Protein AF-A0A8B6ERA4-F1 (afdb_monomer_lite)

InterPro domains:
  IPR036691 Endonuclease/exonuclease/phosphatase superfamily [G3DSA:3.60.10.10] (184-275)
  IPR036691 Endonuclease/exonuclease/phosphatase superfamily [SSF56219] (110-275)

Secondary structure (DSSP, 8-state):
---TTGGGPPEEEEEE-SPPPTT-SSPPPEEEEES-HHHHHHHHHGGGGGTTSS--------HHHHHHHHHHHHHHHHHHHTT--EEEETTEEEETTEETTHHHHHHT-HHHHTS--TT-EEEE-SS--S---S---TT--------SS--------TT--SS--GGGS-HHHHTT-TTS---PPPP-PPPP-S--SPP-HHHHHHHHHHHHHT-EE-TTSSTTGGGS-SEEETTEEE---EEEES-GGGGGGEEEEEEPPP-TT-SBPPEEEEE---------TT--------------GGGHHHHHHHHHHTHHHHHHHHHHHHHS---HHHHHHHHHHHTT-

pLDDT: mean 72.71, std 15.96, range [37.25, 95.62]

Organism: Mytilus galloprovincialis (NCBI:txid29158)

Structure (mmCIF, N/CA/C/O backbone):
data_AF-A0A8B6ERA4-F1
#
_entry.id   AF-A0A8B6ERA4-F1
#
loop_
_atom_site.group_PDB
_atom_site.id
_atom_site.type_symbol
_atom_site.label_atom_id
_atom_site.label_alt_id
_atom_site.label_comp_id
_atom_site.label_asym_id
_atom_site.label_entity_id
_atom_site.label_seq_id
_atom_site.pdbx_PDB_ins_code
_atom_site.Cartn_x
_atom_site.Cartn_y
_atom_site.Cartn_z
_atom_site.occupancy
_atom_site.B_iso_or_equiv
_atom_site.auth_seq_id
_atom_site.auth_comp_id
_atom_site.auth_asym_id
_atom_site.auth_atom_id
_atom_site.pdbx_PDB_model_num
ATOM 1 N N . MET A 1 1 ? -19.501 2.527 41.952 1.00 54.47 1 MET A N 1
ATOM 2 C CA . MET A 1 1 ? -18.169 2.421 41.316 1.00 54.47 1 MET A CA 1
ATOM 3 C C . MET A 1 1 ? -17.510 3.795 41.304 1.00 54.47 1 MET A C 1
ATOM 5 O O . MET A 1 1 ? -18.146 4.736 40.845 1.00 54.47 1 MET A O 1
ATOM 9 N N . LYS A 1 2 ? -16.292 3.935 41.845 1.00 60.50 2 LYS A N 1
ATOM 10 C CA . LYS A 1 2 ? -15.534 5.199 41.865 1.00 60.50 2 LYS A CA 1
ATOM 11 C C . LYS A 1 2 ? -14.345 5.090 40.905 1.00 60.50 2 LYS A C 1
ATOM 13 O O . LYS A 1 2 ? -13.708 4.044 40.841 1.00 60.50 2 LYS A O 1
ATOM 18 N N . LEU A 1 3 ? -14.086 6.141 40.130 1.00 72.62 3 LEU A N 1
ATOM 19 C CA . LEU A 1 3 ? -12.862 6.252 39.337 1.00 72.62 3 LEU A CA 1
ATOM 20 C C . LEU A 1 3 ? -11.739 6.705 40.281 1.00 72.62 3 LEU A C 1
ATOM 22 O O . LEU A 1 3 ? -11.904 7.700 40.987 1.00 72.62 3 LEU A O 1
ATOM 26 N N . GLU A 1 4 ? -10.628 5.974 40.329 1.00 71.88 4 GLU A N 1
ATOM 27 C CA . GLU A 1 4 ? -9.462 6.391 41.115 1.00 71.88 4 GLU A CA 1
ATOM 28 C C . GLU A 1 4 ? -8.965 7.761 40.642 1.00 71.88 4 GLU A C 1
ATOM 30 O O . GLU A 1 4 ? -8.880 8.027 39.442 1.00 71.88 4 GLU A O 1
ATOM 35 N N . GLY A 1 5 ? -8.700 8.659 41.593 1.00 68.12 5 GLY A N 1
ATOM 36 C CA . GLY A 1 5 ? -8.308 10.036 41.292 1.00 68.12 5 GLY A CA 1
ATOM 37 C C . GLY A 1 5 ? -9.413 10.900 40.669 1.00 68.12 5 GLY A C 1
ATOM 38 O O . GLY A 1 5 ? -9.096 11.938 40.093 1.00 68.12 5 GLY A O 1
ATOM 39 N N . ALA A 1 6 ? -10.696 10.520 40.775 1.00 70.62 6 ALA A N 1
ATOM 40 C CA . ALA A 1 6 ? -11.819 11.319 40.261 1.00 70.62 6 ALA A CA 1
ATOM 41 C C . ALA A 1 6 ? -11.834 12.769 40.776 1.00 70.62 6 ALA A C 1
ATOM 43 O O . ALA A 1 6 ? -12.275 13.664 40.062 1.00 70.62 6 ALA A O 1
ATOM 44 N N . THR A 1 7 ? -11.334 13.001 41.992 1.00 78.69 7 THR A N 1
ATOM 45 C CA . THR A 1 7 ? -11.215 14.329 42.613 1.00 78.69 7 THR A CA 1
ATOM 46 C C . THR A 1 7 ? -10.216 15.244 41.902 1.00 78.69 7 THR A C 1
ATOM 48 O O . THR A 1 7 ? -10.306 16.455 42.048 1.00 78.69 7 THR A O 1
ATOM 51 N N . ASN A 1 8 ? -9.303 14.687 41.099 1.00 83.56 8 ASN A N 1
ATOM 52 C CA . ASN A 1 8 ? -8.252 15.427 40.392 1.00 83.56 8 ASN A CA 1
ATOM 53 C C . ASN A 1 8 ? -8.612 15.715 38.922 1.00 83.56 8 ASN A C 1
ATOM 55 O O . ASN A 1 8 ? -7.758 16.145 38.147 1.00 83.56 8 ASN A O 1
ATOM 59 N N . ILE A 1 9 ? -9.854 15.436 38.511 1.00 85.25 9 ILE A N 1
ATOM 60 C CA . ILE A 1 9 ? -10.332 15.701 37.152 1.00 85.25 9 ILE A CA 1
ATOM 61 C C . ILE A 1 9 ? -10.780 17.156 37.048 1.00 85.25 9 ILE A C 1
ATOM 63 O O . ILE A 1 9 ? -11.733 17.571 37.707 1.00 85.25 9 ILE A O 1
ATOM 67 N N . HIS A 1 10 ? -10.148 17.910 36.150 1.00 85.00 10 HIS A N 1
ATOM 68 C CA . HIS A 1 10 ? -10.531 19.295 35.886 1.00 85.00 10 HIS A CA 1
ATOM 69 C C . HIS A 1 10 ? -11.509 19.383 34.709 1.00 85.00 10 HIS A C 1
ATOM 71 O O . HIS A 1 10 ? -11.186 19.042 33.564 1.00 85.00 10 HIS A O 1
ATOM 77 N N . LEU A 1 11 ? -12.722 19.852 35.004 1.00 89.12 11 LEU A N 1
ATOM 78 C CA . LEU A 1 11 ? -13.776 20.086 34.022 1.00 89.12 11 LEU A CA 1
ATOM 79 C C . LEU A 1 11 ? -13.844 21.573 33.683 1.00 89.12 11 LEU A C 1
ATOM 81 O O . LEU A 1 11 ? -13.885 22.414 34.573 1.00 89.12 11 LEU A O 1
ATOM 85 N N . GLU A 1 12 ? -13.898 21.884 32.394 1.00 87.00 12 GLU A N 1
ATOM 86 C CA . GLU A 1 12 ? -14.048 23.254 31.905 1.00 87.00 12 GLU A CA 1
ATOM 87 C C . GLU A 1 12 ? -15.528 23.647 31.847 1.00 87.00 12 GLU A C 1
ATOM 89 O O . GLU A 1 12 ? -15.909 24.763 32.183 1.00 87.00 12 GLU A O 1
ATOM 94 N N . LYS A 1 13 ? -16.386 22.721 31.399 1.00 89.88 13 LYS A N 1
ATOM 95 C CA . LYS A 1 13 ? -17.817 22.986 31.225 1.00 89.88 13 LYS A CA 1
ATOM 96 C C . LYS A 1 13 ? -18.642 21.719 31.378 1.00 89.88 13 LYS A C 1
ATOM 98 O O . LYS A 1 13 ? -18.297 20.680 30.820 1.00 89.88 13 LYS A O 1
ATOM 103 N N . VAL A 1 14 ? -19.781 21.825 32.056 1.00 90.94 14 VAL A N 1
ATOM 104 C CA . VAL A 1 14 ? -20.771 20.748 32.170 1.00 90.94 14 VAL A CA 1
ATOM 105 C C . VAL A 1 14 ? -22.155 21.318 31.909 1.00 90.94 14 VAL A C 1
ATOM 107 O O . VAL A 1 14 ? -22.544 22.312 32.515 1.00 90.94 14 VAL A O 1
ATOM 110 N N . PHE A 1 15 ? -22.909 20.709 30.997 1.00 89.44 15 PHE A N 1
ATOM 111 C CA . PHE A 1 15 ? -24.274 21.140 30.697 1.00 89.44 15 PHE A CA 1
ATOM 112 C C . PHE A 1 15 ? -25.132 19.991 30.162 1.00 89.44 15 PHE A C 1
ATOM 114 O O . PHE A 1 15 ? -24.626 18.965 29.714 1.00 89.44 15 PHE A O 1
ATOM 121 N N . ARG A 1 16 ? -26.459 20.149 30.205 1.00 87.12 16 ARG A N 1
ATOM 122 C CA . ARG A 1 16 ? -27.409 19.210 29.585 1.00 87.12 16 ARG A CA 1
ATOM 123 C C . ARG A 1 16 ? -27.687 19.655 28.149 1.00 87.12 16 ARG A C 1
ATOM 125 O O . ARG A 1 16 ? -28.043 20.809 27.926 1.00 87.12 16 ARG A O 1
ATOM 132 N N . LEU A 1 17 ? -27.557 18.746 27.189 1.00 82.94 17 LEU A N 1
ATOM 133 C CA . LEU A 1 17 ? -27.810 19.021 25.777 1.00 82.94 17 LEU A CA 1
ATOM 134 C C . LEU A 1 17 ? -29.321 19.041 25.486 1.00 82.94 17 LEU A C 1
ATOM 136 O O . LEU A 1 17 ? -30.044 18.113 25.855 1.00 82.94 17 LEU A O 1
ATOM 140 N N . GLY A 1 18 ? -29.783 20.084 24.792 1.00 82.50 18 GLY A N 1
ATOM 141 C CA . GLY A 1 18 ? -31.169 20.231 24.333 1.00 82.50 18 GLY A CA 1
ATOM 142 C C . GLY A 1 18 ? -32.167 20.743 25.384 1.00 82.50 18 GLY A C 1
ATOM 143 O O . GLY A 1 18 ? -31.878 20.838 26.582 1.00 82.50 18 GLY A O 1
ATOM 144 N N . LYS A 1 19 ? -33.380 21.078 24.921 1.00 85.38 19 LYS A N 1
ATOM 145 C CA . LYS A 1 19 ? -34.498 21.537 25.767 1.00 85.38 19 LYS A CA 1
ATOM 146 C C . LYS A 1 19 ? -35.122 20.367 26.541 1.00 85.38 19 LYS A C 1
ATOM 148 O O . LYS A 1 19 ? -35.112 19.230 26.069 1.00 85.38 19 LYS A O 1
ATOM 153 N N . ARG A 1 20 ? -35.646 20.631 27.744 1.00 85.06 20 ARG A N 1
ATOM 154 C CA . ARG A 1 20 ? -36.403 19.633 28.521 1.00 85.06 20 ARG A CA 1
ATOM 155 C C . ARG A 1 20 ? -37.707 19.337 27.779 1.00 85.06 20 ARG A C 1
ATOM 157 O O . ARG A 1 20 ? -38.422 20.267 27.430 1.00 85.06 20 ARG A O 1
ATOM 164 N N . LYS A 1 21 ? -37.991 18.058 27.542 1.00 87.06 21 LYS A N 1
ATOM 165 C CA . LYS A 1 21 ? -39.278 17.594 27.017 1.00 87.06 21 LYS A CA 1
ATOM 166 C C . LYS A 1 21 ? -40.078 17.004 28.189 1.00 87.06 21 LYS A C 1
ATOM 168 O O . LYS A 1 21 ? -39.485 16.180 28.891 1.00 87.06 21 LYS A O 1
ATOM 173 N N . PRO A 1 22 ? -41.329 17.435 28.436 1.00 81.25 22 PRO A N 1
ATOM 174 C CA . PRO A 1 22 ? -42.135 16.964 29.568 1.00 81.25 22 PRO A CA 1
ATOM 175 C C . PRO A 1 22 ? -42.298 15.439 29.582 1.00 81.25 22 PRO A C 1
ATOM 177 O O . PRO A 1 22 ? -42.067 14.820 30.613 1.00 81.25 22 PRO A O 1
ATOM 180 N N . ASP A 1 23 ? -42.530 14.845 28.409 1.00 87.69 23 ASP A N 1
ATOM 181 C CA . ASP A 1 23 ? -42.870 13.419 28.260 1.00 87.69 23 ASP A CA 1
ATOM 182 C C . ASP A 1 23 ? -41.662 12.523 27.936 1.00 87.69 23 ASP A C 1
ATOM 184 O O . ASP A 1 23 ? -41.798 11.382 27.491 1.00 87.69 23 ASP A O 1
ATOM 188 N N . ALA A 1 24 ? -40.434 13.032 28.085 1.00 81.56 24 ALA A N 1
ATOM 189 C CA . ALA A 1 24 ? -39.253 12.241 27.756 1.00 81.56 24 ALA A CA 1
ATOM 190 C C . ALA A 1 24 ? -38.988 11.157 28.808 1.00 81.56 24 ALA A C 1
ATOM 192 O O . ALA A 1 24 ? -38.539 11.440 29.915 1.00 81.56 24 ALA A O 1
ATOM 193 N N . ILE A 1 25 ? -39.134 9.898 28.389 1.00 83.69 25 ILE A N 1
ATOM 194 C CA . ILE A 1 25 ? -38.799 8.700 29.178 1.00 83.69 25 ILE A CA 1
ATOM 195 C C . ILE A 1 25 ? -37.303 8.660 29.547 1.00 83.69 25 ILE A C 1
ATOM 197 O O . ILE A 1 25 ? -36.917 8.119 30.582 1.00 83.69 25 ILE A O 1
ATOM 201 N N . ARG A 1 26 ? -36.428 9.225 28.699 1.00 82.94 26 ARG A N 1
ATOM 202 C CA . ARG A 1 26 ? -34.970 9.223 28.906 1.00 82.94 26 ARG A CA 1
ATOM 203 C C . ARG A 1 26 ? -34.454 10.596 29.351 1.00 82.94 26 ARG A C 1
ATOM 205 O O . ARG A 1 26 ? -34.836 11.609 28.761 1.00 82.94 26 ARG A O 1
ATOM 212 N N . PRO A 1 27 ? -33.527 10.653 30.328 1.00 86.44 27 PRO A N 1
ATOM 213 C CA . PRO A 1 27 ? -32.925 11.909 30.758 1.00 86.44 27 PRO A CA 1
ATOM 214 C C . PRO A 1 27 ? -32.077 12.534 29.640 1.00 86.44 27 PRO A C 1
ATOM 216 O O . PRO A 1 27 ? -31.469 11.835 28.830 1.00 86.44 27 PRO A O 1
ATOM 219 N N . ARG A 1 28 ? -31.987 13.871 29.625 1.00 87.44 28 ARG A N 1
ATOM 220 C CA . ARG A 1 28 ? -31.154 14.612 28.660 1.00 87.44 28 ARG A CA 1
ATOM 221 C C . ARG A 1 28 ? -29.681 14.232 28.789 1.00 87.44 28 ARG A C 1
ATOM 223 O O . ARG A 1 28 ? -29.159 14.169 29.905 1.00 87.44 28 ARG A O 1
ATOM 230 N N . THR A 1 29 ? -28.999 14.087 27.659 1.00 87.88 29 THR A N 1
ATOM 231 C CA . THR A 1 29 ? -27.552 13.852 27.610 1.00 87.88 29 THR A CA 1
ATOM 232 C C . THR A 1 29 ? -26.798 14.951 28.358 1.00 87.88 29 THR A C 1
ATOM 234 O O . THR A 1 29 ? -27.089 16.135 28.185 1.00 87.88 29 THR A O 1
ATOM 237 N N . ILE A 1 30 ? -25.835 14.567 29.193 1.00 91.31 30 ILE A N 1
ATOM 238 C CA . ILE A 1 30 ? -24.883 15.499 29.807 1.00 91.31 30 ILE A CA 1
ATOM 239 C C . ILE A 1 30 ? -23.676 15.593 28.879 1.00 91.31 30 ILE A C 1
ATOM 241 O O . ILE A 1 30 ? -23.116 14.572 28.488 1.00 91.31 30 ILE A O 1
ATOM 245 N N . VAL A 1 31 ? -23.27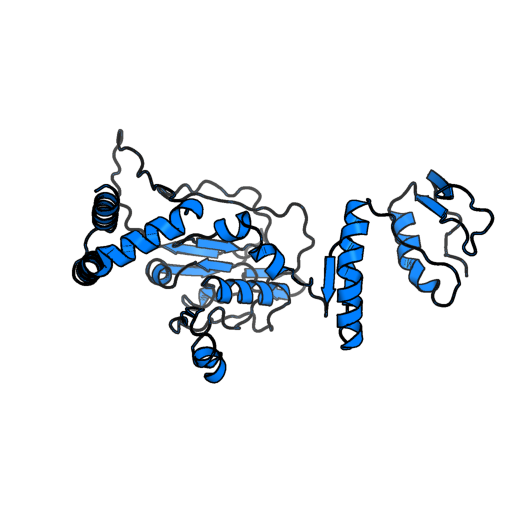9 16.813 28.537 1.00 87.81 31 VAL A N 1
ATOM 246 C CA . VAL A 1 31 ? -22.037 17.101 27.826 1.00 87.81 31 VAL A CA 1
ATOM 247 C C . VAL A 1 31 ? -21.035 17.641 28.830 1.00 87.81 31 VAL A C 1
ATOM 249 O O . VAL A 1 31 ? -21.337 18.555 29.599 1.00 87.81 31 VAL A O 1
ATOM 252 N N . VAL A 1 32 ? -19.842 17.056 28.806 1.00 89.75 32 VAL A N 1
ATOM 253 C CA . VAL A 1 32 ? -18.720 17.421 29.667 1.00 89.75 32 VAL A CA 1
ATOM 254 C C . VAL A 1 32 ? -17.543 17.807 28.780 1.00 89.75 32 VAL A C 1
ATOM 256 O O . VAL A 1 32 ? -17.085 17.004 27.965 1.00 89.75 32 VAL A O 1
ATOM 259 N N . LYS A 1 33 ? -17.051 19.034 28.944 1.00 81.94 33 LYS A N 1
ATOM 260 C CA . LYS A 1 33 ? -15.798 19.513 28.364 1.00 81.94 33 LYS A CA 1
ATOM 261 C C . LYS A 1 33 ? -14.718 19.428 29.438 1.00 81.94 33 LYS A C 1
ATOM 263 O O . LYS A 1 33 ? -14.867 19.998 30.516 1.00 81.94 33 LYS A O 1
ATOM 268 N N . PHE A 1 34 ? -13.657 18.688 29.146 1.00 80.81 34 PHE A N 1
ATOM 269 C CA . PHE A 1 34 ? -12.512 18.515 30.037 1.00 80.81 34 PHE A CA 1
ATOM 270 C C . PHE A 1 34 ? -11.470 19.585 29.742 1.00 80.81 34 PHE A C 1
ATOM 272 O O . PHE A 1 34 ? -11.186 19.830 28.570 1.00 80.81 34 PHE A O 1
ATOM 279 N N . SER A 1 35 ? -10.850 20.141 30.783 1.00 76.94 35 SER A N 1
ATOM 280 C CA . SER A 1 35 ? -9.734 21.079 30.616 1.00 76.94 35 SER A CA 1
ATOM 281 C C . SER A 1 35 ? -8.480 20.372 30.087 1.00 76.94 35 SER A C 1
ATOM 283 O O . SER A 1 35 ? -7.652 20.983 29.419 1.00 76.94 35 SER A O 1
ATOM 285 N N . ARG A 1 36 ? -8.334 19.065 30.365 1.00 73.88 36 ARG A N 1
ATOM 286 C CA . ARG A 1 36 ? -7.189 18.239 29.954 1.00 73.88 36 ARG A CA 1
ATOM 287 C C . ARG A 1 36 ? -7.635 17.055 29.097 1.00 73.88 36 ARG A C 1
ATOM 289 O O . ARG A 1 36 ? -8.542 16.303 29.459 1.00 73.88 36 ARG A O 1
ATOM 296 N N . LEU A 1 37 ? -6.944 16.832 27.976 1.00 66.81 37 LEU A N 1
ATOM 297 C CA . LEU A 1 37 ? -7.196 15.677 27.100 1.00 66.81 37 LEU A CA 1
ATOM 298 C C . LEU A 1 37 ? -6.903 14.338 27.792 1.00 66.81 37 LEU A C 1
ATOM 300 O O . LEU A 1 37 ? -7.589 13.351 27.522 1.00 66.81 37 LEU A O 1
ATOM 304 N N . SER A 1 38 ? -5.923 14.311 28.697 1.00 65.75 38 SER A N 1
ATOM 305 C CA . SER A 1 38 ? -5.578 13.134 29.498 1.00 65.75 38 SER A CA 1
ATOM 306 C C . SER A 1 38 ? -6.731 12.706 30.407 1.00 65.75 38 SER A C 1
ATOM 308 O O . SER A 1 38 ? -7.057 11.523 30.457 1.00 65.75 38 SER A O 1
ATOM 310 N N . ASP A 1 39 ? -7.415 13.651 31.052 1.00 78.00 39 ASP A N 1
ATOM 311 C CA . ASP A 1 39 ? -8.568 13.357 31.910 1.00 78.00 39 ASP A CA 1
ATOM 312 C C . ASP A 1 39 ? -9.759 12.842 31.092 1.00 78.00 39 ASP A C 1
ATOM 314 O O . ASP A 1 39 ? -10.387 11.846 31.458 1.00 78.00 39 ASP A O 1
ATOM 318 N N . ARG A 1 40 ? -10.002 13.431 29.910 1.00 80.50 40 ARG A N 1
ATOM 319 C CA . ARG A 1 40 ? -10.993 12.914 28.951 1.00 80.50 40 ARG A CA 1
ATOM 320 C C . ARG A 1 40 ? -10.695 11.462 28.563 1.00 80.50 40 ARG A C 1
ATOM 322 O O . ARG A 1 40 ? -11.609 10.641 28.501 1.00 80.50 40 ARG A O 1
ATOM 329 N N . ALA A 1 41 ? -9.431 11.149 28.270 1.00 69.56 41 ALA A N 1
ATOM 330 C CA . ALA A 1 41 ? -9.004 9.806 27.886 1.00 69.56 41 ALA A CA 1
ATOM 331 C C . ALA A 1 41 ? -9.157 8.806 29.041 1.00 69.56 41 ALA A C 1
ATOM 333 O O . ALA A 1 41 ? -9.711 7.730 28.827 1.00 69.56 41 ALA A O 1
ATOM 334 N N . LYS A 1 42 ? -8.766 9.181 30.268 1.00 80.25 42 LYS A N 1
ATOM 335 C CA . LYS A 1 42 ? -8.964 8.365 31.480 1.00 80.25 42 LYS A CA 1
ATOM 336 C C . LYS A 1 42 ? -10.435 7.984 31.670 1.00 80.25 42 LYS A C 1
ATOM 338 O O . LYS A 1 42 ? -10.746 6.803 31.818 1.00 80.25 42 LYS A O 1
ATOM 343 N N . VAL A 1 43 ? -11.346 8.959 31.589 1.00 84.75 43 VAL A N 1
ATOM 344 C CA . VAL A 1 43 ? -12.795 8.714 31.718 1.00 84.75 43 VAL A CA 1
ATOM 345 C C . VAL A 1 43 ? -13.319 7.833 30.581 1.00 84.75 43 VAL A C 1
ATOM 347 O O . VAL A 1 43 ? -14.071 6.890 30.828 1.00 84.75 43 VAL A O 1
ATOM 350 N N . LYS A 1 44 ? -12.898 8.089 29.335 1.00 77.81 44 LYS A N 1
ATOM 351 C CA . LYS A 1 44 ? -13.292 7.273 28.175 1.00 77.81 44 LYS A CA 1
ATOM 352 C C . LYS A 1 44 ? -12.831 5.820 28.324 1.00 77.81 44 LYS A C 1
ATOM 354 O O . LYS A 1 44 ? -13.622 4.915 28.075 1.00 77.81 44 LYS A O 1
ATOM 359 N N . ASN A 1 45 ? -11.597 5.586 28.759 1.00 77.06 45 ASN A N 1
ATOM 360 C CA . ASN A 1 45 ? -11.041 4.239 28.912 1.00 77.06 45 ASN A CA 1
ATOM 361 C C . ASN A 1 45 ? -11.715 3.464 30.054 1.00 77.06 45 ASN A C 1
ATOM 363 O O . ASN A 1 45 ? -11.878 2.251 29.967 1.00 77.06 45 ASN A O 1
ATOM 367 N N . ALA A 1 46 ? -12.191 4.160 31.089 1.00 84.81 46 ALA A N 1
ATOM 368 C CA . ALA A 1 46 ? -12.974 3.557 32.162 1.00 84.81 46 ALA A CA 1
ATOM 369 C C . ALA A 1 46 ? -14.446 3.282 31.788 1.00 84.81 46 ALA A C 1
ATOM 371 O O . ALA A 1 46 ? -15.151 2.638 32.563 1.00 84.81 46 ALA A O 1
ATOM 372 N N . SER A 1 47 ? -14.929 3.731 30.620 1.00 82.44 47 SER A N 1
ATOM 373 C CA . SER A 1 47 ? -16.347 3.617 30.233 1.00 82.44 47 SER A CA 1
ATOM 374 C C . SER A 1 47 ? -16.857 2.178 30.138 1.00 82.44 47 SER A C 1
ATOM 376 O O . SER A 1 47 ? -18.022 1.933 30.437 1.00 82.44 47 SER A O 1
ATOM 378 N N . GLY A 1 48 ? -15.992 1.213 29.804 1.00 79.62 48 GLY A N 1
ATOM 379 C CA . GLY A 1 48 ? -16.350 -0.210 29.776 1.00 79.62 48 GLY A CA 1
ATOM 380 C C . GLY A 1 48 ? -16.803 -0.747 31.136 1.00 79.62 48 GLY A C 1
ATOM 381 O O . GLY A 1 48 ? -17.545 -1.719 31.197 1.00 79.62 48 GLY A O 1
ATOM 382 N N . ARG A 1 49 ? -16.434 -0.071 32.229 1.00 87.12 49 ARG A N 1
ATOM 383 C CA . ARG A 1 49 ? -16.868 -0.418 33.583 1.00 87.12 49 ARG A CA 1
ATOM 384 C C . ARG A 1 49 ? -18.331 -0.046 33.878 1.00 87.12 49 ARG A C 1
ATOM 386 O O . ARG A 1 49 ? -18.858 -0.433 34.912 1.00 87.12 49 ARG A O 1
ATOM 393 N N . LEU A 1 50 ? -18.981 0.704 32.982 1.00 86.44 50 LEU A N 1
ATOM 394 C CA . LEU A 1 50 ? -20.415 1.016 33.035 1.00 86.44 50 LEU A CA 1
ATOM 395 C C . LEU A 1 50 ? -21.285 -0.066 32.387 1.00 86.44 50 LEU A C 1
ATOM 397 O O . LEU A 1 50 ? -22.505 0.111 32.305 1.00 86.44 50 LEU A O 1
ATOM 401 N N . LYS A 1 51 ? -20.672 -1.157 31.909 1.00 82.44 51 LYS A N 1
ATOM 402 C CA . LYS A 1 51 ? -21.387 -2.341 31.435 1.00 82.44 51 LYS A CA 1
ATOM 403 C C . LYS A 1 51 ? -22.403 -2.763 32.508 1.00 82.44 51 LYS A C 1
ATOM 405 O O . LYS A 1 51 ? -22.111 -2.693 33.697 1.00 82.44 51 LYS A O 1
ATOM 410 N N . ASP A 1 52 ? -23.618 -3.075 32.068 1.00 86.50 52 ASP A N 1
ATOM 411 C CA . ASP A 1 52 ? -24.768 -3.462 32.906 1.00 86.50 52 ASP A CA 1
ATOM 412 C C . ASP A 1 52 ? -25.421 -2.331 33.730 1.00 86.50 52 ASP A C 1
ATOM 414 O O . ASP A 1 52 ? -26.380 -2.556 34.466 1.00 86.50 52 ASP A O 1
ATOM 418 N N . THR A 1 53 ? -24.987 -1.078 33.551 1.00 88.38 53 THR A N 1
ATOM 419 C CA . THR A 1 53 ? -25.682 0.094 34.110 1.00 88.38 53 THR A CA 1
ATOM 420 C C . THR A 1 53 ? -26.621 0.754 33.092 1.00 88.38 53 THR A C 1
ATOM 422 O O . THR A 1 53 ? -26.542 0.526 31.886 1.00 88.38 53 THR A O 1
ATOM 425 N N . LYS A 1 54 ? -27.495 1.657 33.564 1.00 87.00 54 LYS A N 1
ATOM 426 C CA . LYS A 1 54 ? -28.355 2.496 32.700 1.00 87.00 54 LYS A CA 1
ATOM 427 C C . LYS A 1 54 ? -27.607 3.669 32.046 1.00 87.00 54 LYS A C 1
ATOM 429 O O . LYS A 1 54 ? -28.228 4.487 31.365 1.00 87.00 54 LYS A O 1
ATOM 434 N N . PHE A 1 55 ? -26.300 3.794 32.280 1.00 86.75 55 PHE A N 1
ATOM 435 C CA . PHE A 1 55 ? -25.489 4.923 31.837 1.00 86.75 55 PHE A CA 1
ATOM 436 C C . PHE A 1 55 ? -24.481 4.493 30.775 1.00 86.75 55 PHE A C 1
ATOM 438 O O . PHE A 1 55 ? -23.906 3.413 30.834 1.00 86.75 55 PHE A O 1
ATOM 445 N N . GLY A 1 56 ? -24.236 5.380 29.814 1.00 85.38 56 GLY A N 1
ATOM 446 C CA . GLY A 1 56 ? -23.229 5.189 28.780 1.00 85.38 56 GLY A CA 1
ATOM 447 C C . GLY A 1 56 ? -22.431 6.465 28.569 1.00 85.38 56 GLY A C 1
ATOM 448 O O . GLY A 1 56 ? -22.955 7.570 28.719 1.00 85.38 56 GLY A O 1
ATOM 449 N N . ILE A 1 57 ? -21.159 6.306 28.214 1.00 87.00 57 ILE A N 1
ATOM 450 C CA . ILE A 1 57 ? -20.272 7.409 27.846 1.00 87.00 57 ILE A CA 1
ATOM 451 C C . ILE A 1 57 ? -19.898 7.229 26.380 1.00 87.00 57 ILE A C 1
ATOM 453 O O . ILE A 1 57 ? -19.394 6.182 25.981 1.00 87.00 57 ILE A O 1
ATOM 457 N N . SER A 1 58 ? -20.117 8.266 25.578 1.00 78.12 58 SER A N 1
ATOM 458 C CA . SER A 1 58 ? -19.734 8.293 24.168 1.00 78.12 58 SER A CA 1
ATOM 459 C C . SER A 1 58 ? -19.070 9.624 23.822 1.00 78.12 58 SER A C 1
ATOM 461 O O . SER A 1 58 ? -19.518 10.659 24.323 1.00 78.12 58 SER A O 1
ATOM 463 N N . PRO A 1 59 ? -18.049 9.640 22.945 1.00 74.44 59 PRO A N 1
ATOM 464 C CA . PRO A 1 59 ? -17.509 10.886 22.417 1.00 74.44 59 PRO A CA 1
ATOM 465 C C . PRO A 1 59 ? -18.589 11.704 21.699 1.00 74.44 59 PRO A C 1
ATOM 467 O O . PRO A 1 59 ? -19.445 11.146 21.010 1.00 74.44 59 PRO A O 1
ATOM 470 N N . GLN A 1 60 ? -18.526 13.027 21.834 1.00 75.19 60 GLN A N 1
ATOM 471 C CA . GLN A 1 60 ? -19.322 13.930 21.013 1.00 75.19 60 GLN A CA 1
ATOM 472 C C . GLN A 1 60 ? -18.598 14.152 19.685 1.00 75.19 60 GLN A C 1
ATOM 474 O O . GLN A 1 60 ? -17.456 14.609 19.667 1.00 75.19 60 GLN A O 1
ATOM 479 N N . TYR A 1 61 ? -19.269 13.823 18.586 1.00 70.56 61 TYR A N 1
ATOM 480 C CA . TYR A 1 61 ? -18.747 13.986 17.234 1.00 70.56 61 TYR A CA 1
ATOM 481 C C . TYR A 1 61 ? -19.477 15.127 16.502 1.00 70.56 61 TYR A C 1
ATOM 483 O O . TYR A 1 61 ? -20.665 15.340 16.767 1.00 70.56 61 TYR A O 1
ATOM 491 N N . PRO A 1 62 ? -18.811 15.836 15.569 1.00 65.12 62 PRO A N 1
ATOM 492 C CA . PRO A 1 62 ? -19.471 16.716 14.605 1.00 65.12 62 PRO A CA 1
ATOM 493 C C . PRO A 1 62 ? -20.583 15.991 13.836 1.00 65.12 62 PRO A C 1
ATOM 495 O O . PRO A 1 62 ? -20.525 14.772 13.644 1.00 65.12 62 PRO A O 1
ATOM 498 N N . ARG A 1 63 ? -21.588 16.742 13.370 1.00 69.50 63 ARG A N 1
ATOM 499 C CA . ARG A 1 63 ? -22.787 16.194 12.711 1.00 69.50 63 ARG A CA 1
ATOM 500 C C . ARG A 1 63 ? -22.447 15.282 11.527 1.00 69.50 63 ARG A C 1
ATOM 502 O O . ARG A 1 63 ? -22.990 14.186 11.439 1.00 69.50 63 ARG A O 1
ATOM 509 N N . GLU A 1 64 ? -21.493 15.687 10.696 1.00 64.94 64 GLU A N 1
ATOM 510 C CA . GLU A 1 64 ? -21.017 14.922 9.535 1.00 64.94 64 GLU A CA 1
ATOM 511 C C . GLU A 1 64 ? -20.485 13.534 9.923 1.00 64.94 64 GLU A C 1
ATOM 513 O O . GLU A 1 64 ? -20.811 12.527 9.292 1.00 64.94 64 GLU A O 1
ATOM 518 N N . ILE A 1 65 ? -19.706 13.454 11.008 1.00 64.81 65 ILE A N 1
ATOM 519 C CA . ILE A 1 65 ? -19.181 12.184 11.524 1.00 64.81 65 ILE A CA 1
ATOM 520 C C . ILE A 1 65 ? -20.327 11.322 12.060 1.00 64.81 65 ILE A C 1
ATOM 522 O O . ILE A 1 65 ? -20.367 10.120 11.800 1.00 64.81 65 ILE A O 1
ATOM 526 N N . VAL A 1 66 ? -21.294 11.914 12.769 1.00 69.94 66 VAL A N 1
ATOM 527 C CA . VAL A 1 66 ? -22.478 11.186 13.257 1.00 69.94 66 VAL A CA 1
ATOM 528 C C . VAL A 1 66 ? -23.280 10.592 12.094 1.00 69.94 66 VAL A C 1
ATOM 530 O O . VAL A 1 66 ? -23.689 9.433 12.164 1.00 69.94 66 VAL A O 1
ATOM 533 N N . GLU A 1 67 ? -23.482 11.349 11.018 1.00 75.88 67 GLU A N 1
ATOM 534 C CA . GLU A 1 67 ? -24.196 10.893 9.821 1.00 75.88 67 GLU A CA 1
ATOM 535 C C . GLU A 1 67 ? -23.451 9.762 9.099 1.00 75.88 67 GLU A C 1
ATOM 537 O O . GLU A 1 67 ? -24.063 8.749 8.755 1.00 75.88 67 GLU A O 1
ATOM 542 N N . ARG A 1 68 ? -22.121 9.857 8.962 1.00 70.25 68 ARG A N 1
ATOM 543 C CA . ARG A 1 68 ? -21.292 8.758 8.432 1.00 70.25 68 ARG A CA 1
ATOM 544 C C . ARG A 1 68 ? -21.410 7.497 9.285 1.00 70.25 68 ARG A C 1
ATOM 546 O O . ARG A 1 68 ? -21.668 6.420 8.751 1.00 70.25 68 ARG A O 1
ATOM 553 N N . ARG A 1 69 ? -21.304 7.623 10.613 1.00 78.50 69 ARG A N 1
ATOM 554 C CA . ARG A 1 69 ? -21.450 6.490 11.543 1.00 78.50 69 ARG A CA 1
ATOM 555 C C . ARG A 1 69 ? -22.816 5.819 11.413 1.00 78.50 69 ARG A C 1
ATOM 557 O O . ARG A 1 69 ? -22.871 4.595 11.421 1.00 78.50 69 ARG A O 1
ATOM 564 N N . LYS A 1 70 ? -23.905 6.584 11.254 1.00 81.31 70 LYS A N 1
ATOM 565 C CA . LYS A 1 70 ? -25.257 6.023 11.061 1.00 81.31 70 LYS A CA 1
ATOM 566 C C . LYS A 1 70 ? -25.337 5.086 9.854 1.00 81.31 70 LYS A C 1
ATOM 568 O O . LYS A 1 70 ? -25.996 4.059 9.960 1.00 81.31 70 LYS A O 1
ATOM 573 N N . ARG A 1 71 ? -24.639 5.396 8.755 1.00 82.44 71 ARG A N 1
ATOM 574 C CA . ARG A 1 71 ? -24.576 4.527 7.564 1.00 82.44 71 ARG A CA 1
ATOM 575 C C . ARG A 1 71 ? -23.786 3.238 7.807 1.00 82.44 71 ARG A C 1
ATOM 577 O O . ARG A 1 71 ? -24.124 2.202 7.251 1.00 82.44 71 ARG A O 1
ATOM 584 N N . LEU A 1 72 ? -22.771 3.287 8.668 1.00 80.38 72 LEU A N 1
ATOM 585 C CA . LEU A 1 72 ? -21.909 2.141 8.979 1.00 80.38 72 LEU A CA 1
ATOM 586 C C . LEU A 1 72 ? -22.499 1.193 10.033 1.00 80.38 72 LEU A C 1
ATOM 588 O O . LEU A 1 72 ? -22.124 0.025 10.082 1.00 80.38 72 LEU A O 1
ATOM 592 N N . VAL A 1 73 ? -23.411 1.666 10.890 1.00 85.00 73 VAL A N 1
ATOM 593 C CA . VAL A 1 73 ? -23.998 0.854 11.973 1.00 85.00 73 VAL A CA 1
ATOM 594 C C . VAL A 1 73 ? -24.740 -0.391 11.462 1.00 85.00 73 VAL A C 1
ATOM 596 O O . VAL A 1 73 ? -24.458 -1.467 11.991 1.00 85.00 73 VAL A O 1
ATOM 599 N N . PRO A 1 74 ? -25.634 -0.319 10.452 1.00 93.38 74 PRO A N 1
ATOM 600 C CA . PRO A 1 74 ? -26.306 -1.509 9.922 1.00 93.38 74 PRO A CA 1
ATOM 601 C C . PRO A 1 74 ? -25.317 -2.564 9.419 1.00 93.38 74 PRO A C 1
ATOM 603 O O . PRO A 1 74 ? -25.492 -3.755 9.666 1.00 93.38 74 PRO A O 1
ATOM 606 N N . ILE A 1 75 ? -24.239 -2.108 8.785 1.00 86.50 75 ILE A N 1
ATOM 607 C CA . ILE A 1 75 ? -23.180 -2.950 8.230 1.00 86.50 75 ILE A CA 1
ATOM 608 C C . ILE A 1 75 ? -22.389 -3.609 9.362 1.00 86.50 75 ILE A C 1
ATOM 610 O O . ILE A 1 75 ? -22.267 -4.826 9.400 1.00 86.50 75 ILE A O 1
ATOM 614 N N . MET A 1 76 ? -21.959 -2.834 10.361 1.00 89.94 76 MET A N 1
ATOM 615 C CA . MET A 1 76 ? -21.302 -3.355 11.564 1.00 89.94 76 MET A CA 1
ATOM 616 C C . MET A 1 76 ? -22.140 -4.443 12.252 1.00 89.94 76 MET A C 1
ATOM 618 O O . MET A 1 76 ? -21.602 -5.460 12.682 1.00 89.94 76 MET A O 1
ATOM 622 N N . LEU A 1 77 ? -23.455 -4.229 12.376 1.00 91.44 77 LEU A N 1
ATOM 623 C CA . LEU A 1 77 ? -24.365 -5.204 12.979 1.00 91.44 77 LEU A CA 1
ATOM 624 C C . LEU A 1 77 ? -24.508 -6.464 12.116 1.00 91.44 77 LEU A C 1
ATOM 626 O O . LEU A 1 77 ? -24.530 -7.560 12.671 1.00 91.44 77 LEU A O 1
ATOM 630 N N . LYS A 1 78 ? -24.569 -6.323 10.786 1.00 92.38 78 LYS A N 1
ATOM 631 C CA . LYS A 1 78 ? -24.581 -7.451 9.842 1.00 92.38 78 LYS A CA 1
ATOM 632 C C . LYS A 1 78 ? -23.322 -8.309 9.985 1.00 92.38 78 LYS A C 1
ATOM 634 O O . LYS A 1 78 ? -23.443 -9.518 10.137 1.00 92.38 78 LYS A O 1
ATOM 639 N N . GLU A 1 79 ? -22.142 -7.695 10.024 1.00 88.81 79 GLU A N 1
ATOM 640 C CA . GLU A 1 79 ? -20.873 -8.419 10.185 1.00 88.81 79 GLU A CA 1
ATOM 641 C C . GLU A 1 79 ? -20.790 -9.124 11.551 1.00 88.81 79 GLU A C 1
ATOM 643 O O . GLU A 1 79 ? -20.391 -10.283 11.628 1.00 88.81 79 GLU A O 1
ATOM 648 N N . ARG A 1 80 ? -21.257 -8.482 12.633 1.00 92.12 80 ARG A N 1
ATOM 649 C CA . ARG A 1 80 ? -21.322 -9.120 13.964 1.00 92.12 80 ARG A CA 1
ATOM 650 C C . ARG A 1 80 ? -22.238 -10.338 14.000 1.00 92.12 80 ARG A C 1
ATOM 652 O O . ARG A 1 80 ? -21.907 -11.308 14.671 1.00 92.12 80 ARG A O 1
ATOM 659 N N . LYS A 1 81 ? -23.373 -10.305 13.290 1.00 94.62 81 LYS A N 1
ATOM 660 C CA . LYS A 1 81 ? -24.267 -11.472 13.168 1.00 94.62 81 LYS A CA 1
ATOM 661 C C . LYS A 1 81 ? -23.583 -12.662 12.489 1.00 94.62 81 LYS A C 1
ATOM 663 O O . LYS A 1 81 ? -23.980 -13.791 12.728 1.00 94.62 81 LYS A O 1
ATOM 668 N N . GLN A 1 82 ? -22.555 -12.412 11.681 1.00 90.31 82 GLN A N 1
ATOM 669 C CA . GLN A 1 82 ? -21.730 -13.439 11.042 1.00 90.31 82 GLN A CA 1
ATOM 670 C C . GLN A 1 82 ? -20.540 -13.871 11.920 1.00 90.31 82 GLN A C 1
ATOM 672 O O . GLN A 1 82 ? -19.546 -14.362 11.398 1.00 90.31 82 GLN A O 1
ATOM 677 N N . ASN A 1 83 ? -20.595 -13.644 13.239 1.00 91.00 83 ASN A N 1
ATOM 678 C CA . ASN A 1 83 ? -19.510 -13.922 14.190 1.00 91.00 83 ASN A CA 1
ATOM 679 C C . ASN A 1 83 ? -18.173 -13.212 13.883 1.00 91.00 83 ASN A C 1
ATOM 681 O O . ASN A 1 83 ? -17.132 -13.595 14.413 1.00 91.00 83 ASN A O 1
ATOM 685 N N . LYS A 1 84 ? -18.177 -12.141 13.077 1.00 85.69 84 LYS A N 1
ATOM 686 C CA . LYS A 1 84 ? -16.980 -11.324 12.823 1.00 85.69 84 LYS A CA 1
ATOM 687 C C . LYS A 1 84 ? -16.797 -10.260 13.902 1.00 85.69 84 LYS A C 1
ATOM 689 O O . LYS A 1 84 ? -17.758 -9.695 14.436 1.00 85.69 84 LYS A O 1
ATOM 694 N N . THR A 1 85 ? -15.545 -9.904 14.176 1.00 85.19 85 THR A N 1
ATOM 695 C CA . THR A 1 85 ? -15.228 -8.801 15.092 1.00 85.19 85 THR A CA 1
ATOM 696 C C . THR A 1 85 ? -15.381 -7.465 14.364 1.00 85.19 85 THR A C 1
ATOM 698 O O . THR A 1 85 ? -14.509 -7.063 13.607 1.00 85.19 85 THR A O 1
ATOM 701 N N . ALA A 1 86 ? -16.495 -6.752 14.567 1.00 88.62 86 ALA A N 1
ATOM 702 C CA . ALA A 1 86 ? -16.727 -5.460 13.908 1.00 88.62 86 ALA A CA 1
ATOM 703 C C . ALA A 1 86 ? -16.929 -4.297 14.892 1.00 88.62 86 ALA A C 1
ATOM 705 O O . ALA A 1 86 ? -17.677 -4.416 15.868 1.00 88.62 86 ALA A O 1
ATOM 706 N N . TYR A 1 87 ? -16.292 -3.153 14.643 1.00 81.44 87 TYR A N 1
ATOM 707 C CA . TYR A 1 87 ? -16.391 -1.946 15.473 1.00 81.44 87 TYR A CA 1
ATOM 708 C C . TYR A 1 87 ? -16.112 -0.672 14.667 1.00 81.44 87 TYR A C 1
ATOM 710 O O . TYR A 1 87 ? -15.397 -0.705 13.677 1.00 81.44 87 TYR A O 1
ATOM 718 N N . ILE A 1 88 ? -16.667 0.469 15.088 1.00 77.75 88 ILE A N 1
ATOM 719 C CA . ILE A 1 88 ? -16.471 1.756 14.402 1.00 77.75 88 ILE A CA 1
ATOM 720 C C . ILE A 1 88 ? -15.547 2.656 15.224 1.00 77.75 88 ILE A C 1
ATOM 722 O O . ILE A 1 88 ? -15.902 3.061 16.339 1.00 77.75 88 ILE A O 1
ATOM 726 N N . VAL A 1 89 ? -14.410 3.030 14.642 1.00 71.12 89 VAL A N 1
ATOM 727 C CA . VAL A 1 89 ? -13.480 4.031 15.182 1.00 71.12 89 VAL A CA 1
ATOM 728 C C . VAL A 1 89 ? -13.686 5.329 14.413 1.00 71.12 89 VAL A C 1
ATOM 730 O O . VAL A 1 89 ? -13.512 5.365 13.200 1.00 71.12 89 VAL A O 1
ATOM 733 N N . ASP A 1 90 ? -14.097 6.383 15.118 1.00 71.44 90 ASP A N 1
ATOM 734 C CA . ASP A 1 90 ? -14.450 7.684 14.536 1.00 71.44 90 ASP A CA 1
ATOM 735 C C . ASP A 1 90 ? -15.491 7.572 13.411 1.00 71.44 90 ASP A C 1
ATOM 737 O O . ASP A 1 90 ? -16.664 7.372 13.725 1.00 71.44 90 ASP A O 1
ATOM 741 N N . ASP A 1 91 ? -15.111 7.659 12.137 1.00 68.38 91 ASP A N 1
ATOM 742 C CA . ASP A 1 91 ? -15.998 7.485 10.978 1.00 68.38 91 ASP A CA 1
ATOM 743 C C . ASP A 1 91 ? -15.651 6.262 10.109 1.00 68.38 91 ASP A C 1
ATOM 745 O O . ASP A 1 91 ? -16.118 6.159 8.975 1.00 68.38 91 ASP A O 1
ATOM 749 N N . LYS A 1 92 ? -14.849 5.327 10.631 1.00 71.75 92 LYS A N 1
ATOM 750 C CA . LYS A 1 92 ? -14.368 4.135 9.918 1.00 71.75 92 LYS A CA 1
ATOM 751 C C . LYS A 1 92 ? -14.885 2.868 10.584 1.00 71.75 92 LYS A C 1
ATOM 753 O O . LYS A 1 92 ? -14.764 2.709 11.797 1.00 71.75 92 LYS A O 1
ATOM 758 N N . LEU A 1 93 ? -15.450 1.963 9.792 1.00 77.31 93 LEU A N 1
ATOM 759 C CA . LEU A 1 93 ? -15.811 0.623 10.242 1.00 77.31 93 LEU A CA 1
ATOM 760 C C . LEU A 1 93 ? -14.577 -0.276 10.130 1.00 77.31 93 LEU A C 1
ATOM 762 O O . LEU A 1 93 ? -13.913 -0.263 9.102 1.00 77.31 93 LEU A O 1
ATOM 766 N N . CYS A 1 94 ? -14.274 -1.034 11.175 1.00 76.12 94 CYS A N 1
ATOM 767 C CA . CYS A 1 94 ? -13.281 -2.099 11.179 1.00 76.12 94 CYS A CA 1
ATOM 768 C C . CYS A 1 94 ? -13.992 -3.449 11.322 1.00 76.12 94 CYS A C 1
ATOM 770 O O . CYS A 1 94 ? -14.902 -3.557 12.143 1.00 76.12 94 CYS A O 1
ATOM 772 N N . VAL A 1 95 ? -13.583 -4.456 10.553 1.00 76.62 95 VAL A N 1
ATOM 773 C CA . VAL A 1 95 ? -14.087 -5.837 10.553 1.00 76.62 95 VAL A CA 1
ATOM 774 C C . VAL A 1 95 ? -12.876 -6.770 10.569 1.00 76.62 95 VAL A C 1
ATOM 776 O O . VAL A 1 95 ? -11.994 -6.633 9.731 1.00 76.62 95 VAL A O 1
ATOM 779 N N . ASN A 1 96 ? -12.793 -7.680 11.542 1.00 81.06 96 ASN A N 1
ATOM 780 C CA . ASN A 1 96 ? -11.659 -8.591 11.752 1.00 81.06 96 ASN A CA 1
ATOM 781 C C . ASN A 1 96 ? -10.297 -7.884 11.832 1.00 81.06 96 ASN A C 1
ATOM 783 O O . ASN A 1 96 ? -9.288 -8.381 11.349 1.00 81.06 96 ASN A O 1
ATOM 787 N N . GLY A 1 97 ? -10.279 -6.703 12.458 1.00 71.56 97 GLY A N 1
ATOM 788 C CA . GLY A 1 97 ? -9.080 -5.871 12.596 1.00 71.56 97 GLY A CA 1
ATOM 789 C C . GLY A 1 97 ? -8.770 -4.991 11.381 1.00 71.56 97 GLY A C 1
ATOM 790 O O . GLY A 1 97 ? -7.896 -4.132 11.466 1.00 71.56 97 GLY A O 1
ATOM 791 N N . GLU A 1 98 ? -9.517 -5.118 10.284 1.00 64.38 98 GLU A N 1
ATOM 792 C CA . GLU A 1 98 ? -9.277 -4.375 9.049 1.00 64.38 98 GLU A CA 1
ATOM 793 C C . GLU A 1 98 ? -10.329 -3.295 8.797 1.00 64.38 98 GLU A C 1
ATOM 795 O O . GLU A 1 98 ? -11.514 -3.500 9.022 1.00 64.38 98 GLU A O 1
ATOM 800 N N . ILE A 1 99 ? -9.923 -2.133 8.279 1.00 64.75 99 ILE A N 1
ATOM 801 C CA . ILE A 1 99 ? -10.860 -1.083 7.846 1.00 64.75 99 ILE A CA 1
ATOM 802 C C . ILE A 1 99 ? -11.726 -1.614 6.695 1.00 64.75 99 ILE A C 1
ATOM 804 O O . ILE A 1 99 ? -11.203 -1.870 5.609 1.00 64.75 99 ILE A O 1
ATOM 808 N N . TRP A 1 100 ? -13.030 -1.705 6.938 1.00 58.78 100 TRP A N 1
ATOM 809 C CA . TRP A 1 100 ? -14.078 -2.078 5.995 1.00 58.78 100 TRP A CA 1
ATOM 810 C C . TRP A 1 100 ? -14.131 -1.102 4.816 1.00 58.78 100 TRP A C 1
ATOM 812 O O . TRP A 1 100 ? -14.074 0.115 5.012 1.00 58.78 100 TRP A O 1
ATOM 822 N N . GLU A 1 101 ? -14.177 -1.654 3.600 1.00 54.25 101 GLU A N 1
ATOM 823 C CA . GLU A 1 101 ? -14.002 -0.936 2.327 1.00 54.25 101 GLU A CA 1
ATOM 824 C C . GLU A 1 101 ? -12.733 -0.063 2.265 1.00 54.25 101 GLU A C 1
ATOM 826 O O . GLU A 1 101 ? -12.658 0.853 1.459 1.00 54.25 101 GLU A O 1
ATOM 831 N N . GLY A 1 102 ? -11.706 -0.301 3.090 1.00 52.38 102 GLY A N 1
ATOM 832 C CA . GLY A 1 102 ? -10.539 0.586 3.157 1.00 52.38 102 GLY A CA 1
ATOM 833 C C . GLY A 1 102 ? -9.847 0.788 1.805 1.00 52.38 102 GLY A C 1
ATOM 834 O O . GLY A 1 102 ? -9.548 1.925 1.441 1.00 52.38 102 GLY A O 1
ATOM 835 N N . LEU A 1 103 ? -9.625 -0.305 1.069 1.00 44.62 103 LEU A N 1
ATOM 836 C CA . LEU A 1 103 ? -9.051 -0.271 -0.273 1.00 44.62 103 LEU A CA 1
ATOM 837 C C . LEU A 1 103 ? -10.094 0.090 -1.338 1.00 44.62 103 LEU A C 1
ATOM 839 O O . LEU A 1 103 ? -9.861 1.008 -2.111 1.00 44.62 103 LEU A O 1
ATOM 843 N N . VAL A 1 104 ? -11.275 -0.536 -1.313 1.00 45.06 104 VAL A N 1
ATOM 844 C CA . VAL A 1 104 ? -12.388 -0.239 -2.240 1.00 45.06 104 VAL A CA 1
ATOM 845 C C . VAL A 1 104 ? -12.742 1.254 -2.249 1.00 45.06 104 VAL A C 1
ATOM 847 O O . VAL A 1 104 ? -12.978 1.840 -3.297 1.00 45.06 104 VAL A O 1
ATOM 850 N N . ARG A 1 105 ? -12.720 1.915 -1.089 1.00 52.44 105 ARG A N 1
ATOM 851 C CA . ARG A 1 105 ? -12.945 3.358 -0.961 1.00 52.44 105 ARG A CA 1
ATOM 852 C C . ARG A 1 105 ? -11.830 4.186 -1.599 1.00 52.44 105 ARG A C 1
ATOM 854 O O . ARG A 1 105 ? -12.137 5.236 -2.145 1.00 52.44 105 ARG A O 1
ATOM 861 N N . LYS A 1 106 ? -10.571 3.743 -1.514 1.00 48.69 106 LYS A N 1
ATOM 862 C CA . LYS A 1 106 ? -9.439 4.403 -2.186 1.00 48.69 106 LYS A CA 1
ATOM 863 C C . LYS A 1 106 ? -9.467 4.168 -3.693 1.00 48.69 106 LYS A C 1
ATOM 865 O O . LYS A 1 106 ? -9.233 5.099 -4.436 1.00 48.69 106 LYS A O 1
ATOM 870 N N . LEU A 1 107 ? -9.838 2.975 -4.145 1.00 42.72 107 LEU A N 1
ATOM 871 C CA . LEU A 1 107 ? -10.025 2.672 -5.568 1.00 42.72 107 LEU A CA 1
ATOM 872 C C . LEU A 1 107 ? -11.234 3.400 -6.184 1.00 42.72 107 LEU A C 1
ATOM 874 O O . LEU A 1 107 ? -11.348 3.488 -7.396 1.00 42.72 107 LEU A O 1
ATOM 878 N N . ARG A 1 108 ? -12.145 3.950 -5.371 1.00 47.91 108 ARG A N 1
ATOM 879 C CA . ARG A 1 108 ? -13.204 4.869 -5.833 1.00 47.91 108 ARG A CA 1
ATOM 880 C C . ARG A 1 108 ? -12.759 6.332 -5.874 1.00 47.91 108 ARG A C 1
ATOM 882 O O . ARG A 1 108 ? -13.505 7.179 -6.363 1.00 47.91 108 ARG A O 1
ATOM 889 N N . ASP A 1 109 ? -11.594 6.643 -5.317 1.00 50.88 109 ASP A N 1
ATOM 890 C CA . ASP A 1 109 ? -11.030 7.980 -5.367 1.00 50.88 109 ASP A CA 1
ATOM 891 C C . ASP A 1 109 ? -10.425 8.196 -6.760 1.00 50.88 109 ASP A C 1
ATOM 893 O O . ASP A 1 109 ? -9.439 7.559 -7.134 1.00 50.88 109 ASP A O 1
ATOM 897 N N . LYS A 1 110 ? -11.062 9.072 -7.548 1.00 52.34 110 LYS A N 1
ATOM 898 C CA . LYS A 1 110 ? -10.635 9.370 -8.919 1.00 52.34 110 LYS A CA 1
ATOM 899 C C . LYS A 1 110 ? -9.221 9.938 -8.965 1.00 52.34 110 LYS A C 1
ATOM 901 O O . LYS A 1 110 ? -8.537 9.696 -9.950 1.00 52.34 110 LYS A O 1
ATOM 906 N N . GLU A 1 111 ? -8.779 10.656 -7.931 1.00 56.69 111 GLU A N 1
ATOM 907 C CA . GLU A 1 111 ? -7.392 11.112 -7.856 1.00 56.69 111 GLU A CA 1
ATOM 908 C C . GLU A 1 111 ? -6.469 9.919 -7.626 1.00 56.69 111 GLU A C 1
ATOM 910 O O . GLU A 1 111 ? -5.496 9.774 -8.349 1.00 56.69 111 GLU A O 1
ATOM 915 N N . PHE A 1 112 ? -6.808 9.009 -6.706 1.00 54.12 112 PHE A N 1
ATOM 916 C CA . PHE A 1 112 ? -5.983 7.830 -6.417 1.00 54.12 112 PHE A CA 1
ATOM 917 C C . PHE A 1 112 ? -5.801 6.901 -7.623 1.00 54.12 112 PHE A C 1
ATOM 919 O O . PHE A 1 112 ? -4.686 6.459 -7.882 1.00 54.12 112 PHE A O 1
ATOM 926 N N . VAL A 1 113 ? -6.869 6.627 -8.375 1.00 51.06 113 VAL A N 1
ATOM 927 C CA . VAL A 1 113 ? -6.801 5.770 -9.573 1.00 51.06 113 VAL A CA 1
ATOM 928 C C . VAL A 1 113 ? -6.051 6.454 -10.719 1.00 51.06 113 VAL A C 1
ATOM 930 O O . VAL A 1 113 ? -5.390 5.783 -11.495 1.00 51.06 113 VAL A O 1
ATOM 933 N N . GLN A 1 114 ? -6.095 7.787 -10.801 1.00 61.34 114 GLN A N 1
ATOM 934 C CA . GLN A 1 114 ? -5.360 8.563 -11.809 1.00 61.34 114 GLN A CA 1
ATOM 935 C C . GLN A 1 114 ? -3.904 8.856 -11.415 1.00 61.34 114 GLN A C 1
ATOM 937 O O . GLN A 1 114 ? -3.184 9.487 -12.189 1.00 61.34 114 GLN A O 1
ATOM 942 N N . ILE A 1 115 ? -3.464 8.469 -10.210 1.00 64.25 115 ILE A N 1
ATOM 943 C CA . ILE A 1 115 ? -2.077 8.691 -9.779 1.00 64.25 115 ILE A CA 1
ATOM 944 C C . ILE A 1 115 ? -1.119 7.746 -10.496 1.00 64.25 115 ILE A C 1
ATOM 946 O O . ILE A 1 115 ? 0.002 8.172 -10.751 1.00 64.25 115 ILE A O 1
ATOM 950 N N . VAL A 1 116 ? -1.555 6.522 -10.803 1.00 65.88 116 VAL A N 1
ATOM 951 C CA . VAL A 1 116 ? -0.718 5.486 -11.414 1.00 65.88 116 VAL A CA 1
ATOM 952 C C . VAL A 1 116 ? -1.003 5.415 -12.911 1.00 65.88 116 VAL A C 1
ATOM 954 O O . VAL A 1 116 ? -2.139 5.175 -13.312 1.00 65.88 116 VAL A O 1
ATOM 957 N N . SER A 1 117 ? 0.025 5.646 -13.717 1.00 68.25 117 SER A N 1
ATOM 958 C CA . SER A 1 117 ? 0.023 5.554 -15.177 1.00 68.25 117 SER A CA 1
ATOM 959 C C . SER A 1 117 ? 0.857 4.362 -15.654 1.00 68.25 117 SER A C 1
ATOM 961 O O . SER A 1 117 ? 1.573 3.714 -14.883 1.00 68.25 117 SER A O 1
ATOM 963 N N . GLU A 1 118 ? 0.759 4.055 -16.944 1.00 67.19 118 GLU A N 1
ATOM 964 C CA . GLU A 1 118 ? 1.665 3.103 -17.585 1.00 67.19 118 GLU A CA 1
ATOM 965 C C . GLU A 1 118 ? 3.112 3.598 -17.468 1.00 67.19 118 GLU A C 1
ATOM 967 O O . GLU A 1 118 ? 3.366 4.800 -17.543 1.00 67.19 118 GLU A O 1
ATOM 972 N N . TYR A 1 119 ? 4.047 2.670 -17.261 1.00 73.56 119 TYR A N 1
ATOM 973 C CA . TYR A 1 119 ? 5.477 2.952 -17.083 1.00 73.56 119 TYR A CA 1
ATOM 974 C C . TYR A 1 119 ? 5.864 3.700 -15.791 1.00 73.56 119 TYR A C 1
ATOM 976 O O . TYR A 1 119 ? 7.004 4.143 -15.645 1.00 73.56 119 TYR A O 1
ATOM 984 N N . ASP A 1 120 ? 4.961 3.781 -14.809 1.00 79.12 120 ASP A N 1
ATOM 985 C CA . ASP A 1 120 ? 5.267 4.358 -13.500 1.00 79.12 120 ASP A CA 1
ATOM 986 C C . ASP A 1 120 ? 6.170 3.446 -12.657 1.00 79.12 120 ASP A C 1
ATOM 988 O O . ASP A 1 120 ? 5.941 2.239 -12.506 1.00 79.12 120 ASP A O 1
ATOM 992 N N . VAL A 1 121 ? 7.151 4.078 -12.009 1.00 81.69 121 VAL A N 1
ATOM 993 C CA . VAL A 1 121 ? 7.980 3.488 -10.954 1.00 81.69 121 VAL A CA 1
ATOM 994 C C . VAL A 1 121 ? 7.559 4.086 -9.615 1.00 81.69 121 VAL A C 1
ATOM 996 O O . VAL A 1 121 ? 7.639 5.295 -9.399 1.00 81.69 121 VAL A O 1
ATOM 999 N N . LEU A 1 122 ? 7.121 3.233 -8.691 1.00 85.00 122 LEU A N 1
ATOM 1000 C CA . LEU A 1 122 ? 6.624 3.635 -7.381 1.00 85.00 122 LEU A CA 1
ATOM 1001 C C . LEU A 1 122 ? 7.578 3.174 -6.281 1.00 85.00 122 LEU A C 1
ATOM 1003 O O . LEU A 1 122 ? 7.846 1.986 -6.131 1.00 85.00 122 LEU A O 1
ATOM 1007 N N . CYS A 1 123 ? 8.016 4.105 -5.439 1.00 84.94 123 CYS A N 1
ATOM 1008 C CA . CYS A 1 123 ? 8.793 3.794 -4.242 1.00 84.94 123 CYS A CA 1
ATOM 1009 C C . CYS A 1 123 ? 7.912 3.948 -3.000 1.00 84.94 123 CYS A C 1
ATOM 1011 O O . CYS A 1 123 ? 7.474 5.051 -2.662 1.00 84.94 123 CYS A O 1
ATOM 1013 N N . LEU A 1 124 ? 7.660 2.846 -2.298 1.00 84.69 124 LEU A N 1
ATOM 1014 C CA . LEU A 1 124 ? 6.976 2.845 -1.011 1.00 84.69 124 LEU A CA 1
ATOM 1015 C C . LEU A 1 124 ? 8.014 2.737 0.095 1.00 84.69 124 LEU A C 1
ATOM 1017 O O . LEU A 1 124 ? 8.631 1.690 0.249 1.00 84.69 124 LEU A O 1
ATOM 1021 N N . SER A 1 125 ? 8.175 3.799 0.882 1.00 78.81 125 SER A N 1
ATOM 1022 C CA . SER A 1 125 ? 9.031 3.767 2.064 1.00 78.81 125 SER A CA 1
ATOM 1023 C C . SER A 1 125 ? 8.253 4.085 3.335 1.00 78.81 125 SER A C 1
ATOM 1025 O O . SER A 1 125 ? 7.358 4.935 3.345 1.00 78.81 125 SER A O 1
ATOM 1027 N N . GLU A 1 126 ? 8.598 3.386 4.416 1.00 75.69 126 GLU A N 1
ATOM 1028 C CA . GLU A 1 126 ? 8.110 3.692 5.763 1.00 75.69 126 GLU A CA 1
ATOM 1029 C C . GLU A 1 126 ? 8.889 4.832 6.430 1.00 75.69 126 GLU A C 1
ATOM 1031 O O . GLU A 1 126 ? 8.397 5.424 7.398 1.00 75.69 126 GLU A O 1
ATOM 1036 N N . CYS A 1 127 ? 10.080 5.171 5.928 1.00 67.44 127 CYS A N 1
ATOM 1037 C CA . CYS A 1 127 ? 10.878 6.233 6.515 1.00 67.44 127 CYS A CA 1
ATOM 1038 C C . CYS A 1 127 ? 10.374 7.621 6.084 1.00 67.44 127 CYS A C 1
ATOM 1040 O O . CYS A 1 127 ? 9.868 7.836 4.981 1.00 67.44 127 CYS A O 1
ATOM 1042 N N . TRP A 1 128 ? 10.487 8.596 6.990 1.00 63.75 128 TRP A N 1
ATOM 1043 C CA . TRP A 1 128 ? 10.157 9.984 6.679 1.00 63.75 128 TRP A CA 1
ATOM 1044 C C . TRP A 1 128 ? 11.221 10.554 5.745 1.00 63.75 128 TRP A C 1
ATOM 1046 O O . TRP A 1 128 ? 12.267 11.016 6.201 1.00 63.75 128 TRP A O 1
ATOM 1056 N N . VAL A 1 129 ? 10.934 10.570 4.448 1.00 60.41 129 VAL A N 1
ATOM 1057 C CA . VAL A 1 129 ? 11.763 11.269 3.466 1.00 60.41 129 VAL A CA 1
ATOM 1058 C C . VAL A 1 129 ? 11.489 12.769 3.621 1.00 60.41 129 VAL A C 1
ATOM 1060 O O . VAL A 1 129 ? 10.463 13.285 3.175 1.00 60.41 129 VAL A O 1
ATOM 1063 N N . LYS A 1 130 ? 12.353 13.465 4.374 1.00 54.28 130 LYS A N 1
ATOM 1064 C CA . LYS A 1 130 ? 12.189 14.899 4.693 1.00 54.28 130 LYS A CA 1
ATOM 1065 C C . LYS A 1 130 ? 12.408 15.815 3.491 1.00 54.28 130 LYS A C 1
ATOM 1067 O O . LYS A 1 130 ? 11.871 16.916 3.483 1.00 54.28 130 LYS A O 1
ATOM 1072 N N . CYS A 1 131 ? 13.148 15.349 2.497 1.00 54.75 131 CYS A N 1
ATOM 1073 C CA . CYS A 1 131 ? 13.347 16.029 1.235 1.00 54.75 131 CYS A CA 1
ATOM 1074 C C . CYS A 1 131 ? 13.428 14.943 0.160 1.00 54.75 131 CYS A C 1
ATOM 1076 O O . CYS A 1 131 ? 14.301 14.079 0.251 1.00 54.75 131 CYS A O 1
ATOM 1078 N N . PRO A 1 132 ? 12.497 14.872 -0.802 1.00 55.25 132 PRO A N 1
ATOM 1079 C CA . PRO A 1 132 ? 12.699 14.045 -1.977 1.00 55.25 132 PRO A CA 1
ATOM 1080 C C . PRO A 1 132 ? 13.779 14.754 -2.808 1.00 55.25 132 PRO A C 1
ATOM 1082 O O . PRO A 1 132 ? 13.443 15.508 -3.716 1.00 55.25 132 PRO A O 1
ATOM 1085 N N . ASP A 1 133 ? 15.056 14.582 -2.474 1.00 56.47 133 ASP A N 1
ATOM 1086 C CA . ASP A 1 133 ? 16.139 15.356 -3.088 1.00 56.47 133 ASP A CA 1
ATOM 1087 C C . ASP A 1 133 ? 16.244 15.137 -4.618 1.00 56.47 133 ASP A C 1
ATOM 1089 O O . ASP A 1 133 ? 16.020 14.039 -5.142 1.00 56.47 133 ASP A O 1
ATOM 1093 N N . GLU A 1 134 ? 16.439 16.272 -5.298 1.00 56.50 134 GLU A N 1
ATOM 1094 C CA . GLU A 1 134 ? 17.215 16.641 -6.506 1.00 56.50 134 GLU A CA 1
ATOM 1095 C C . GLU A 1 134 ? 17.261 15.788 -7.785 1.00 56.50 134 GLU A C 1
ATOM 1097 O O . GLU A 1 134 ? 17.908 16.197 -8.744 1.00 56.50 134 GLU A O 1
ATOM 1102 N N . PHE A 1 135 ? 16.587 14.644 -7.880 1.00 60.66 135 PHE A N 1
ATOM 1103 C CA . PHE A 1 135 ? 16.569 13.911 -9.152 1.00 60.66 135 PHE A CA 1
ATOM 1104 C C . PHE A 1 135 ? 15.440 14.405 -10.070 1.00 60.66 135 PHE A C 1
ATOM 1106 O O . PHE A 1 135 ? 14.269 14.088 -9.836 1.00 60.66 135 PHE A O 1
ATOM 1113 N N . GLU A 1 136 ? 15.803 15.177 -11.097 1.00 63.41 136 GLU A N 1
ATOM 1114 C CA . GLU A 1 136 ? 14.966 15.468 -12.265 1.00 63.41 136 GLU A CA 1
ATOM 1115 C C . GLU A 1 136 ? 15.383 14.550 -13.421 1.00 63.41 136 GLU A C 1
ATOM 1117 O O . GLU A 1 136 ? 16.562 14.460 -13.764 1.00 63.41 136 GLU A O 1
ATOM 1122 N N . LEU A 1 137 ? 14.411 13.849 -14.004 1.00 65.31 137 LEU A N 1
ATOM 1123 C CA . LEU A 1 137 ? 14.598 13.030 -15.196 1.00 65.31 137 LEU A CA 1
ATOM 1124 C C . LEU A 1 137 ? 13.705 13.589 -16.295 1.00 65.31 137 LEU A C 1
ATOM 1126 O O . LEU A 1 137 ? 12.488 13.677 -16.117 1.00 65.31 137 LEU A O 1
ATOM 1130 N N . ASP A 1 138 ? 14.305 13.958 -17.423 1.00 63.91 138 ASP A N 1
ATOM 1131 C CA . ASP A 1 138 ? 13.567 14.517 -18.552 1.00 63.91 138 ASP A CA 1
ATOM 1132 C C . ASP A 1 138 ? 12.438 13.574 -18.992 1.00 63.91 138 ASP A C 1
ATOM 1134 O O . ASP A 1 138 ? 12.640 12.381 -19.217 1.00 63.91 138 ASP A O 1
ATOM 1138 N N . GLY A 1 139 ? 11.225 14.125 -19.091 1.00 64.62 139 GLY A N 1
ATOM 1139 C CA . GLY A 1 139 ? 10.015 13.383 -19.452 1.00 64.62 139 GLY A CA 1
ATOM 1140 C C . GLY A 1 139 ? 9.252 12.739 -18.289 1.00 64.62 139 GLY A C 1
ATOM 1141 O O . GLY A 1 139 ? 8.125 12.301 -18.499 1.00 64.62 139 GLY A O 1
ATOM 1142 N N . TYR A 1 140 ? 9.793 12.732 -17.065 1.00 67.50 140 TYR A N 1
ATOM 1143 C CA . TYR A 1 140 ? 9.142 12.118 -15.902 1.00 67.50 140 TYR A CA 1
ATOM 1144 C C . TYR A 1 140 ? 8.718 13.162 -14.860 1.00 67.50 140 TYR A C 1
ATOM 1146 O O . TYR A 1 140 ? 9.487 14.040 -14.472 1.00 67.50 140 TYR A O 1
ATOM 1154 N N . GLU A 1 141 ? 7.482 13.053 -14.359 1.00 70.25 141 GLU A N 1
ATOM 1155 C CA . GLU A 1 141 ? 6.989 13.890 -13.259 1.00 70.25 141 GLU A CA 1
ATOM 1156 C C . GLU A 1 141 ? 7.175 13.179 -11.916 1.00 70.25 141 GLU A C 1
ATOM 1158 O O . GLU A 1 141 ? 6.681 12.072 -11.699 1.00 70.25 141 GLU A O 1
ATOM 1163 N N . LYS A 1 142 ? 7.816 13.856 -10.963 1.00 72.12 142 LYS A N 1
ATOM 1164 C CA . LYS A 1 142 ? 7.961 13.366 -9.593 1.00 72.12 142 LYS A CA 1
ATOM 1165 C C . LYS A 1 142 ? 6.758 13.770 -8.744 1.00 72.12 142 LYS A C 1
ATOM 1167 O O . LYS A 1 142 ? 6.508 14.954 -8.532 1.00 72.12 142 LYS A O 1
ATOM 1172 N N . LYS A 1 143 ? 6.061 12.788 -8.167 1.00 72.69 143 LYS A N 1
ATOM 1173 C CA . LYS A 1 143 ? 5.007 13.015 -7.165 1.00 72.69 143 LYS A CA 1
ATOM 1174 C C . LYS A 1 143 ? 5.421 12.437 -5.819 1.00 72.69 143 LYS A C 1
ATOM 1176 O O . LYS A 1 143 ? 5.842 11.289 -5.729 1.00 72.69 143 LYS A O 1
ATOM 1181 N N . TYR A 1 144 ? 5.270 13.228 -4.759 1.00 72.38 144 TYR A N 1
ATOM 1182 C CA . TYR A 1 144 ? 5.567 12.802 -3.394 1.00 72.38 144 TYR A CA 1
ATOM 1183 C C . TYR A 1 144 ? 4.338 12.942 -2.498 1.00 72.38 144 TYR A C 1
ATOM 1185 O O . TYR A 1 144 ? 3.723 14.004 -2.418 1.00 72.38 144 TYR A O 1
ATOM 1193 N N . LEU A 1 145 ? 3.995 11.859 -1.801 1.00 69.50 145 LEU A N 1
ATOM 1194 C CA . LEU A 1 145 ? 2.849 11.797 -0.898 1.00 69.50 145 LEU A CA 1
ATOM 1195 C C . LEU A 1 145 ? 3.320 11.468 0.520 1.00 69.50 145 LEU A C 1
ATOM 1197 O O . LEU A 1 145 ? 3.352 10.309 0.936 1.00 69.50 145 LEU A O 1
ATOM 1201 N N . ALA A 1 146 ? 3.657 12.507 1.287 1.00 65.81 146 ALA A N 1
ATOM 1202 C CA . ALA A 1 146 ? 3.949 12.363 2.709 1.00 65.81 146 ALA A CA 1
ATOM 1203 C C . ALA A 1 146 ? 2.668 12.104 3.510 1.00 65.81 146 ALA A C 1
ATOM 1205 O O . ALA A 1 146 ? 1.647 12.778 3.344 1.00 65.81 146 ALA A O 1
ATOM 1206 N N . ARG A 1 147 ? 2.725 11.178 4.468 1.00 60.84 147 ARG A N 1
ATOM 1207 C CA . ARG A 1 147 ? 1.653 11.041 5.460 1.00 60.84 147 ARG A CA 1
ATOM 1208 C C . ARG A 1 147 ? 1.835 12.092 6.556 1.00 60.84 147 ARG A C 1
ATOM 1210 O O . ARG A 1 147 ? 2.910 12.210 7.124 1.00 60.84 147 ARG A O 1
ATOM 1217 N N . SER A 1 148 ? 0.776 12.819 6.914 1.00 51.75 148 SER A N 1
ATOM 1218 C CA . SER A 1 148 ? 0.875 13.944 7.859 1.00 51.75 148 SER A CA 1
ATOM 1219 C C . SER A 1 148 ? 1.076 13.541 9.329 1.00 51.75 148 SER A C 1
ATOM 1221 O O . SER A 1 148 ? 1.598 14.349 10.090 1.00 51.75 148 SER A O 1
ATOM 1223 N N . LYS A 1 149 ? 0.724 12.310 9.741 1.00 50.00 149 LYS A N 1
ATOM 1224 C CA . LYS A 1 149 ? 1.061 11.688 11.044 1.00 50.00 149 LYS A CA 1
ATOM 1225 C C . LYS A 1 149 ? 0.913 10.166 10.958 1.00 50.00 149 LYS A C 1
ATOM 1227 O O . LYS A 1 149 ? -0.177 9.696 10.634 1.00 50.00 149 LYS A O 1
ATOM 1232 N N . CYS A 1 150 ? 1.937 9.396 11.336 1.00 48.50 150 CYS A N 1
ATOM 1233 C CA . CYS A 1 150 ? 1.798 7.947 11.546 1.00 48.50 150 CYS A CA 1
ATOM 1234 C C . CYS A 1 150 ? 2.609 7.487 12.758 1.00 48.50 150 CYS A C 1
ATOM 1236 O O . CYS A 1 150 ? 3.818 7.675 12.791 1.00 48.50 150 CYS A O 1
ATOM 1238 N N . GLY A 1 151 ? 1.956 6.813 13.705 1.00 47.88 151 GLY A N 1
ATOM 1239 C CA . GLY A 1 151 ? 2.558 5.634 14.324 1.00 47.88 151 GLY A CA 1
ATOM 1240 C C . GLY A 1 151 ? 2.172 4.464 13.426 1.00 47.88 151 GLY A C 1
ATOM 1241 O O . GLY A 1 151 ? 1.043 3.989 13.514 1.00 47.88 151 GLY A O 1
ATOM 1242 N N . GLY A 1 152 ? 3.013 4.143 12.446 1.00 56.12 152 GLY A N 1
ATOM 1243 C CA . GLY A 1 152 ? 2.742 3.104 11.452 1.00 56.12 152 GLY A CA 1
ATOM 1244 C C . GLY A 1 152 ? 3.424 1.795 11.823 1.00 56.12 152 GLY A C 1
ATOM 1245 O O . GLY A 1 152 ? 4.494 1.813 12.423 1.00 56.12 152 GLY A O 1
ATOM 1246 N N . SER A 1 153 ? 2.782 0.677 11.501 1.00 65.38 153 SER A N 1
ATOM 1247 C CA . SER A 1 153 ? 3.438 -0.626 11.419 1.00 65.38 15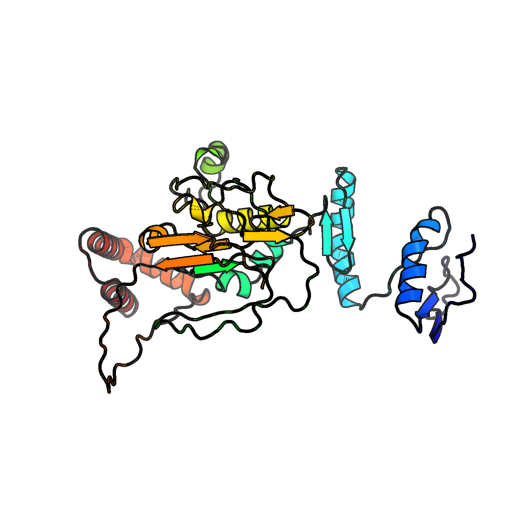3 SER A CA 1
ATOM 1248 C C . SER A 1 153 ? 3.767 -0.893 9.954 1.00 65.38 153 SER A C 1
ATOM 1250 O O . SER A 1 153 ? 2.863 -0.734 9.130 1.00 65.38 153 SER A O 1
ATOM 1252 N N . GLY A 1 154 ? 4.995 -1.358 9.700 1.00 79.44 154 GLY A N 1
ATOM 1253 C CA . GLY A 1 154 ? 5.520 -1.842 8.419 1.00 79.44 154 GLY A CA 1
ATOM 1254 C C . GLY A 1 154 ? 4.497 -2.462 7.483 1.00 79.44 154 GLY A C 1
ATOM 1255 O O . GLY A 1 154 ? 3.645 -3.232 7.924 1.00 79.44 154 GLY A O 1
ATOM 1256 N N . VAL A 1 155 ? 4.603 -2.206 6.180 1.00 86.38 155 VAL A N 1
ATOM 1257 C CA . VAL A 1 155 ? 3.900 -3.010 5.173 1.00 86.38 155 VAL A CA 1
ATOM 1258 C C . VAL A 1 155 ? 4.679 -4.309 4.996 1.00 86.38 155 VAL A C 1
ATOM 1260 O O . VAL A 1 155 ? 5.753 -4.300 4.415 1.00 86.38 155 VAL A O 1
ATOM 1263 N N . VAL A 1 156 ? 4.157 -5.433 5.479 1.00 90.50 156 VAL A N 1
ATOM 1264 C CA . VAL A 1 156 ? 4.821 -6.738 5.313 1.00 90.50 156 VAL A CA 1
ATOM 1265 C C . VAL A 1 156 ? 4.015 -7.552 4.324 1.00 90.50 156 VAL A C 1
ATOM 1267 O O . VAL A 1 156 ? 2.874 -7.886 4.637 1.00 90.50 156 VAL A O 1
ATOM 1270 N N . VAL A 1 157 ? 4.585 -7.844 3.153 1.00 90.75 157 VAL A N 1
ATOM 1271 C CA . VAL A 1 157 ? 3.928 -8.631 2.090 1.00 90.75 157 VAL A CA 1
ATOM 1272 C C . VAL A 1 157 ? 4.351 -10.108 2.076 1.00 90.75 157 VAL A C 1
ATOM 1274 O O . VAL A 1 157 ? 3.653 -10.937 1.500 1.00 90.75 157 VAL A O 1
ATOM 1277 N N . GLY A 1 158 ? 5.487 -10.448 2.696 1.00 90.00 158 GLY A N 1
ATOM 1278 C CA . GLY A 1 158 ? 6.077 -11.789 2.635 1.00 90.00 158 GLY A CA 1
ATOM 1279 C C . GLY A 1 158 ? 6.407 -12.218 1.199 1.00 90.00 158 GLY A C 1
ATOM 1280 O O . GLY A 1 158 ? 6.771 -11.389 0.359 1.00 90.00 158 GLY A O 1
ATOM 1281 N N . ILE A 1 159 ? 6.221 -13.506 0.907 1.00 90.88 159 ILE A N 1
ATOM 1282 C CA . ILE A 1 159 ? 6.397 -14.111 -0.429 1.00 90.88 159 ILE A CA 1
ATOM 1283 C C . ILE A 1 159 ? 5.073 -14.319 -1.177 1.00 90.88 159 ILE A C 1
ATOM 1285 O O . ILE A 1 159 ? 5.035 -15.022 -2.183 1.00 90.88 159 ILE A O 1
ATOM 1289 N N . GLU A 1 160 ? 3.968 -13.742 -0.690 1.00 89.75 160 GLU A N 1
ATOM 1290 C CA . GLU A 1 160 ? 2.689 -13.907 -1.378 1.00 89.75 160 GLU A CA 1
ATOM 1291 C C . GLU A 1 160 ? 2.729 -13.272 -2.781 1.00 89.75 160 GLU A C 1
ATOM 1293 O O . GLU A 1 160 ? 3.313 -12.188 -2.945 1.00 89.75 160 GLU A O 1
ATOM 1298 N N . PRO A 1 161 ? 2.102 -13.920 -3.784 1.00 86.81 161 PRO A N 1
ATOM 1299 C CA . PRO A 1 161 ? 2.042 -13.393 -5.138 1.00 86.81 161 PRO A CA 1
ATOM 1300 C C . PRO A 1 161 ? 1.293 -12.065 -5.204 1.00 86.81 161 PRO A C 1
ATOM 1302 O O . PRO A 1 161 ? 0.246 -11.889 -4.576 1.00 86.81 161 PRO A O 1
ATOM 1305 N N . ASP A 1 162 ? 1.817 -11.166 -6.023 1.00 85.88 162 ASP A N 1
ATOM 1306 C CA . ASP A 1 162 ? 1.307 -9.838 -6.374 1.00 85.88 162 ASP A CA 1
ATOM 1307 C C . ASP A 1 162 ? 0.654 -9.801 -7.773 1.00 85.88 162 ASP A C 1
ATOM 1309 O O . ASP A 1 162 ? 0.240 -8.743 -8.233 1.00 85.88 162 ASP A O 1
ATOM 1313 N N . PHE A 1 163 ? 0.518 -10.963 -8.415 1.00 79.44 163 PHE A N 1
ATOM 1314 C CA . PHE A 1 163 ? -0.100 -11.173 -9.729 1.00 79.44 163 PHE A CA 1
ATOM 1315 C C . PHE A 1 163 ? -1.151 -12.296 -9.667 1.00 79.44 163 PHE A C 1
ATOM 1317 O O . PHE A 1 163 ? -1.200 -13.056 -8.690 1.00 79.44 163 PHE A O 1
ATOM 1324 N N . ILE A 1 164 ? -2.008 -12.384 -10.686 1.00 68.88 164 ILE A N 1
ATOM 1325 C CA . ILE A 1 164 ? -3.060 -13.398 -10.816 1.00 68.88 164 ILE A CA 1
ATOM 1326 C C . ILE A 1 164 ? -2.819 -14.241 -12.076 1.00 68.88 164 ILE A C 1
ATOM 1328 O O . ILE A 1 164 ? -2.827 -13.720 -13.185 1.00 68.88 164 ILE A O 1
ATOM 1332 N N . VAL A 1 165 ? -2.658 -15.557 -11.910 1.00 60.06 165 VAL A N 1
ATOM 1333 C CA . VAL A 1 165 ? -2.546 -16.522 -13.022 1.00 60.06 165 VAL A CA 1
ATOM 1334 C C . VAL A 1 165 ? -3.878 -17.262 -13.188 1.00 60.06 165 VAL A C 1
ATOM 1336 O O . VAL A 1 165 ? -4.541 -17.536 -12.182 1.00 60.06 165 VAL A O 1
ATOM 1339 N N . GLU A 1 166 ? -4.233 -17.624 -14.428 1.00 52.22 166 GLU A N 1
ATOM 1340 C CA . GLU A 1 166 ? -5.494 -18.273 -14.860 1.00 52.22 166 GLU A CA 1
ATOM 1341 C C . GLU A 1 166 ? -6.049 -19.347 -13.905 1.00 52.22 166 GLU A C 1
ATOM 1343 O O . GLU A 1 166 ? -7.257 -19.468 -13.737 1.00 52.22 166 GLU A O 1
ATOM 1348 N N . ASN A 1 167 ? -5.191 -20.082 -13.198 1.00 47.53 167 ASN A N 1
ATOM 1349 C CA . ASN A 1 167 ? -5.588 -21.161 -12.289 1.00 47.53 167 ASN A CA 1
ATOM 1350 C C . ASN A 1 167 ? -6.239 -20.712 -10.963 1.00 47.53 167 ASN A C 1
ATOM 1352 O O . ASN A 1 167 ? -6.499 -21.558 -10.107 1.00 47.53 167 ASN A O 1
ATOM 1356 N N . THR A 1 168 ? -6.459 -19.412 -10.740 1.00 43.72 168 THR A N 1
ATOM 1357 C CA . THR A 1 168 ? -7.042 -18.895 -9.482 1.00 43.72 168 THR A CA 1
ATOM 1358 C C . THR A 1 168 ? -8.479 -18.394 -9.593 1.00 43.72 168 THR A C 1
ATOM 1360 O O . THR A 1 168 ? -9.130 -18.238 -8.558 1.00 43.72 168 THR A O 1
ATOM 1363 N N . LEU A 1 169 ? -9.007 -18.197 -10.805 1.00 46.00 169 LEU A N 1
ATOM 1364 C CA . LEU A 1 169 ? -10.433 -17.956 -11.017 1.00 46.00 169 LEU A CA 1
ATOM 1365 C C . LEU A 1 169 ? -11.089 -19.266 -11.457 1.00 46.00 169 LEU A C 1
ATOM 1367 O O . LEU A 1 169 ? -10.615 -19.921 -12.380 1.00 46.00 169 LEU A O 1
ATOM 1371 N N . ASP A 1 170 ? -12.164 -19.661 -10.775 1.00 45.19 170 ASP A N 1
ATOM 1372 C CA . ASP A 1 170 ? -12.937 -20.849 -11.138 1.00 45.19 170 ASP A CA 1
ATOM 1373 C C . ASP A 1 170 ? -13.363 -20.722 -12.607 1.00 45.19 170 ASP A C 1
ATOM 1375 O O . ASP A 1 170 ? -13.969 -19.719 -12.990 1.00 45.19 170 ASP A O 1
ATOM 1379 N N . LYS A 1 171 ? -13.022 -21.708 -13.441 1.00 45.81 171 LYS A N 1
ATOM 1380 C CA . LYS A 1 171 ? -13.271 -21.696 -14.893 1.00 45.81 171 LYS A CA 1
ATOM 1381 C C . LYS A 1 171 ? -14.744 -21.391 -15.209 1.00 45.81 171 LYS A C 1
ATOM 1383 O O . LYS A 1 171 ? -15.060 -20.700 -16.168 1.00 45.81 171 LYS A O 1
ATOM 1388 N N . HIS A 1 172 ? -15.628 -21.804 -14.302 1.00 44.16 172 HIS A N 1
ATOM 1389 C CA . HIS A 1 172 ? -17.063 -21.558 -14.355 1.00 44.16 172 HIS A CA 1
ATOM 1390 C C . HIS A 1 172 ? -17.464 -20.073 -14.198 1.00 44.16 172 HIS A C 1
ATOM 1392 O O . HIS A 1 172 ? -18.513 -19.672 -14.699 1.00 44.16 172 HIS A O 1
ATOM 1398 N N . LEU A 1 173 ? -16.667 -19.244 -13.508 1.00 44.38 173 LEU A N 1
ATOM 1399 C CA . LEU A 1 173 ? -16.887 -17.795 -13.367 1.00 44.38 173 LEU A CA 1
ATOM 1400 C C . LEU A 1 173 ? -16.436 -17.019 -14.609 1.00 44.38 173 LEU A C 1
ATOM 1402 O O . LEU A 1 173 ? -17.096 -16.047 -14.968 1.00 44.38 173 LEU A O 1
ATOM 1406 N N . LEU A 1 174 ? -15.352 -17.456 -15.258 1.00 45.84 174 LEU A N 1
ATOM 1407 C CA . LEU A 1 174 ? -14.853 -16.864 -16.505 1.00 45.84 174 LEU A CA 1
ATOM 1408 C C . LEU A 1 174 ? -15.868 -17.043 -17.644 1.00 45.84 174 LEU A C 1
ATOM 1410 O O . LEU A 1 174 ? -16.182 -16.074 -18.324 1.00 45.84 174 LEU A O 1
ATOM 1414 N N . ASP A 1 175 ? -16.482 -18.225 -17.750 1.00 47.94 175 ASP A N 1
ATOM 1415 C CA . ASP A 1 175 ? -17.513 -18.519 -18.761 1.00 47.94 175 ASP A CA 1
ATOM 1416 C C . ASP A 1 175 ? -18.843 -17.766 -18.529 1.00 47.94 175 ASP A C 1
ATOM 1418 O O . ASP A 1 175 ? -19.669 -17.657 -19.433 1.00 47.94 175 ASP A O 1
ATOM 1422 N N . THR A 1 176 ? -19.093 -17.256 -17.315 1.00 43.81 176 THR A N 1
ATOM 1423 C CA . THR A 1 176 ? -20.369 -16.593 -16.967 1.00 43.81 176 THR A CA 1
ATOM 1424 C C . THR A 1 176 ? -20.316 -15.069 -17.148 1.00 43.81 176 THR A C 1
ATOM 1426 O O . THR A 1 176 ? -21.358 -14.412 -17.172 1.00 43.81 176 THR A O 1
ATOM 1429 N N . ILE A 1 177 ? -19.123 -14.473 -17.248 1.00 46.47 177 ILE A N 1
ATOM 1430 C CA . ILE A 1 177 ? -18.936 -13.015 -17.249 1.00 46.47 177 ILE A CA 1
ATOM 1431 C C . ILE A 1 177 ? -18.316 -12.572 -18.580 1.00 46.47 177 ILE A C 1
ATOM 1433 O O . ILE A 1 177 ? -17.187 -12.101 -18.641 1.00 46.47 177 ILE A O 1
ATOM 1437 N N . ASP A 1 178 ? -19.117 -12.656 -19.640 1.00 38.06 178 ASP A N 1
ATOM 1438 C CA . ASP A 1 178 ? -18.759 -12.314 -21.030 1.00 38.06 178 ASP A CA 1
ATOM 1439 C C . ASP A 1 178 ? -18.418 -10.816 -21.248 1.00 38.06 178 ASP A C 1
ATOM 1441 O O . ASP A 1 178 ? -17.975 -10.402 -22.314 1.00 38.06 178 ASP A O 1
ATOM 1445 N N . PHE A 1 179 ? -18.645 -9.965 -20.236 1.00 37.25 179 PHE A N 1
ATOM 1446 C CA . PHE A 1 179 ? -18.480 -8.505 -20.324 1.00 37.25 179 PHE A CA 1
ATOM 1447 C C . PHE A 1 179 ? -17.234 -7.961 -19.600 1.00 37.25 179 PHE A C 1
ATOM 1449 O O . PHE A 1 179 ? -16.830 -6.826 -19.855 1.00 37.25 179 PHE A O 1
ATOM 1456 N N . ILE A 1 180 ? -16.615 -8.727 -18.693 1.00 38.53 180 ILE A N 1
ATOM 1457 C CA . ILE A 1 180 ? -15.397 -8.283 -18.001 1.00 38.53 180 ILE A CA 1
ATOM 1458 C C . ILE A 1 180 ? -14.217 -8.940 -18.702 1.00 38.53 180 ILE A C 1
ATOM 1460 O O . ILE A 1 180 ? -13.973 -10.128 -18.515 1.00 38.53 180 ILE A O 1
ATOM 1464 N N . SER A 1 181 ? -13.467 -8.160 -19.481 1.00 41.84 181 SER A N 1
ATOM 1465 C CA . SER A 1 181 ? -12.184 -8.578 -20.047 1.00 41.84 181 SER A CA 1
ATOM 1466 C C . SER A 1 181 ? -11.168 -8.771 -18.914 1.00 41.84 181 SER A C 1
ATOM 1468 O O . SER A 1 181 ? -10.390 -7.874 -18.584 1.00 41.84 181 SER A O 1
ATOM 1470 N N . TYR A 1 182 ? -11.229 -9.917 -18.243 1.00 41.72 182 TYR A N 1
ATOM 1471 C CA . TYR A 1 182 ? -10.208 -10.339 -17.301 1.00 41.72 182 TYR A CA 1
ATOM 1472 C C . TYR A 1 182 ? -8.965 -10.721 -18.106 1.00 41.72 182 TYR A C 1
ATOM 1474 O O . TYR A 1 182 ? -8.945 -11.742 -18.788 1.00 41.72 182 TYR A O 1
ATOM 1482 N N . VAL A 1 183 ? -7.942 -9.871 -18.055 1.00 50.94 183 VAL A N 1
ATOM 1483 C CA . VAL A 1 183 ? -6.634 -10.170 -18.638 1.00 50.94 183 VAL A CA 1
ATOM 1484 C C . VAL A 1 183 ? -5.825 -10.870 -17.556 1.00 50.94 183 VAL A C 1
ATOM 1486 O O . VAL A 1 183 ? -5.459 -10.253 -16.557 1.00 50.94 183 VAL A O 1
ATOM 1489 N N . SER A 1 184 ? -5.604 -12.174 -17.714 1.00 52.41 184 SER A N 1
ATOM 1490 C CA . SER A 1 184 ? -4.701 -12.924 -16.841 1.00 52.41 184 SER A CA 1
ATOM 1491 C C . SER A 1 184 ? -3.286 -12.365 -16.948 1.00 52.41 184 SER A C 1
ATOM 1493 O O . SER A 1 184 ? -2.819 -12.081 -18.054 1.00 52.41 184 SER A O 1
ATOM 1495 N N . ASP A 1 185 ? -2.579 -12.266 -15.825 1.00 60.16 185 ASP A N 1
ATOM 1496 C CA . ASP A 1 185 ? -1.184 -11.844 -15.850 1.00 60.16 185 ASP A CA 1
ATOM 1497 C C . ASP A 1 185 ? -0.307 -12.935 -16.480 1.00 60.16 185 ASP A C 1
ATOM 1499 O O . ASP A 1 185 ? -0.513 -14.137 -16.264 1.00 60.16 185 ASP A O 1
ATOM 1503 N N . VAL A 1 186 ? 0.733 -12.523 -17.208 1.00 66.44 186 VAL A N 1
ATOM 1504 C CA . VAL A 1 186 ? 1.806 -13.439 -17.603 1.00 66.44 186 VAL A CA 1
ATOM 1505 C C . VAL A 1 186 ? 2.529 -13.879 -16.334 1.00 66.44 186 VAL A C 1
ATOM 1507 O O . VAL A 1 186 ? 2.870 -13.057 -15.482 1.00 66.44 186 VAL A O 1
ATOM 1510 N N . LYS A 1 187 ? 2.780 -15.186 -16.181 1.00 72.69 187 LYS A N 1
ATOM 1511 C CA . LYS A 1 187 ? 3.559 -15.662 -15.035 1.00 72.69 187 LYS A CA 1
ATOM 1512 C C . LYS A 1 187 ? 4.954 -15.038 -15.082 1.00 72.69 187 LYS A C 1
ATOM 1514 O O . LYS A 1 187 ? 5.745 -15.306 -15.981 1.00 72.69 187 LYS A O 1
ATOM 1519 N N . ILE A 1 188 ? 5.253 -14.268 -14.050 1.00 78.56 188 ILE A N 1
ATOM 1520 C CA . ILE A 1 188 ? 6.537 -13.614 -13.809 1.00 78.56 188 ILE A CA 1
ATOM 1521 C C . ILE A 1 188 ? 7.292 -14.326 -12.684 1.00 78.56 188 ILE A C 1
ATOM 1523 O O . ILE A 1 188 ? 6.714 -15.115 -11.936 1.00 78.56 188 ILE A O 1
ATOM 1527 N N . THR A 1 189 ? 8.592 -14.051 -12.564 1.00 83.19 189 THR A N 1
ATOM 1528 C CA . THR A 1 189 ? 9.468 -14.680 -11.563 1.00 83.19 189 THR A CA 1
ATOM 1529 C C . THR A 1 189 ? 8.936 -14.487 -10.145 1.00 83.19 189 THR A C 1
ATOM 1531 O O . THR A 1 189 ? 8.670 -13.356 -9.731 1.00 83.19 189 THR A O 1
ATOM 1534 N N . ASP A 1 190 ? 8.818 -15.584 -9.396 1.00 87.56 190 ASP A N 1
ATOM 1535 C CA . ASP A 1 190 ? 8.388 -15.556 -7.999 1.00 87.56 190 ASP A CA 1
ATOM 1536 C C . ASP A 1 190 ? 9.381 -14.764 -7.133 1.00 87.56 190 ASP A C 1
ATOM 1538 O O . ASP A 1 190 ? 10.591 -14.759 -7.374 1.00 87.56 190 ASP A O 1
ATOM 1542 N N . ARG A 1 191 ? 8.867 -14.076 -6.109 1.00 92.56 191 ARG A N 1
ATOM 1543 C CA . ARG A 1 191 ? 9.691 -13.234 -5.232 1.00 92.56 191 ARG A CA 1
ATOM 1544 C C . ARG A 1 191 ? 10.418 -14.079 -4.192 1.00 92.56 191 ARG A C 1
ATOM 1546 O O . ARG A 1 191 ? 9.795 -14.859 -3.472 1.00 92.56 191 ARG A O 1
ATOM 1553 N N . LEU A 1 192 ? 11.713 -13.833 -4.031 1.00 93.25 192 LEU A N 1
ATOM 1554 C CA . LEU A 1 192 ? 12.469 -14.250 -2.852 1.00 93.25 192 LEU A CA 1
ATOM 1555 C C . LEU A 1 192 ? 12.335 -13.205 -1.733 1.00 93.25 192 LEU A C 1
ATOM 1557 O O . LEU A 1 192 ? 12.227 -12.006 -1.986 1.00 93.25 192 LEU A O 1
ATOM 1561 N N . SER A 1 193 ? 12.359 -13.632 -0.473 1.00 94.31 193 SER A N 1
ATOM 1562 C CA . SER A 1 193 ? 12.395 -12.710 0.667 1.00 94.31 193 SER A CA 1
ATOM 1563 C C . SER A 1 193 ? 13.084 -13.349 1.863 1.00 94.31 193 SER A C 1
ATOM 1565 O O . SER A 1 193 ? 12.828 -14.510 2.171 1.00 94.31 193 SER A O 1
ATOM 1567 N N . GLU A 1 194 ? 13.918 -12.584 2.566 1.00 93.88 194 GLU A N 1
ATOM 1568 C CA . GLU A 1 194 ? 14.403 -12.962 3.897 1.00 93.88 194 GLU A CA 1
ATOM 1569 C C . GLU A 1 194 ? 13.298 -12.832 4.960 1.00 93.88 194 GLU A C 1
ATOM 1571 O O . GLU A 1 194 ? 13.314 -13.545 5.963 1.00 93.88 194 GLU A O 1
ATOM 1576 N N . ASP A 1 195 ? 12.302 -11.963 4.737 1.00 92.44 195 ASP A N 1
ATOM 1577 C CA . ASP A 1 195 ? 11.169 -11.764 5.643 1.00 92.44 195 ASP A CA 1
ATOM 1578 C C . ASP A 1 195 ? 10.047 -12.765 5.341 1.00 92.44 195 ASP A C 1
ATOM 1580 O O . ASP A 1 195 ? 9.048 -12.461 4.689 1.00 92.44 195 ASP A O 1
ATOM 1584 N N . LEU A 1 196 ? 10.214 -13.988 5.846 1.00 91.38 196 LEU A N 1
ATOM 1585 C CA . LEU A 1 196 ? 9.288 -15.112 5.637 1.00 91.38 196 LEU A CA 1
ATOM 1586 C C . LEU A 1 196 ? 7.971 -15.003 6.427 1.00 91.38 196 LEU A C 1
ATOM 1588 O O . LEU A 1 196 ? 7.200 -15.962 6.505 1.00 91.38 196 LEU A O 1
ATOM 1592 N N . LYS A 1 197 ? 7.696 -13.854 7.053 1.00 90.44 197 LYS A N 1
ATOM 1593 C CA . LYS A 1 197 ? 6.438 -13.632 7.767 1.00 90.44 197 LYS A CA 1
ATOM 1594 C C . LYS A 1 197 ? 5.279 -13.578 6.777 1.00 90.44 197 LYS A C 1
ATOM 1596 O O . LYS A 1 197 ? 5.377 -12.987 5.703 1.00 90.44 197 LYS A O 1
ATOM 1601 N N . ALA A 1 198 ? 4.143 -14.135 7.189 1.00 90.50 198 ALA A N 1
ATOM 1602 C CA . ALA A 1 198 ? 2.899 -13.971 6.450 1.00 90.50 198 ALA A CA 1
ATOM 1603 C C . ALA A 1 198 ? 2.532 -12.478 6.338 1.00 90.50 198 ALA A C 1
ATOM 1605 O O . ALA A 1 198 ? 2.779 -11.717 7.287 1.00 90.50 198 ALA A O 1
ATOM 1606 N N . PRO A 1 199 ? 1.907 -12.053 5.226 1.00 89.81 199 PRO A N 1
ATOM 1607 C CA . PRO A 1 199 ? 1.540 -10.665 5.060 1.00 89.81 199 PRO A CA 1
ATOM 1608 C C . PRO A 1 199 ? 0.618 -10.168 6.166 1.00 89.81 199 PRO A C 1
ATOM 1610 O O . PRO A 1 199 ? -0.345 -10.829 6.575 1.00 89.81 199 PRO A O 1
ATOM 1613 N N . ASN A 1 200 ? 0.898 -8.955 6.631 1.00 85.75 200 ASN A N 1
ATOM 1614 C CA . ASN A 1 200 ? 0.031 -8.274 7.580 1.00 85.75 200 ASN A CA 1
ATOM 1615 C C . ASN A 1 200 ? -1.122 -7.558 6.853 1.00 85.75 200 ASN A C 1
ATOM 1617 O O . ASN A 1 200 ? -1.175 -7.507 5.626 1.00 85.75 200 ASN A O 1
ATOM 1621 N N . GLY A 1 201 ? -2.060 -6.974 7.604 1.00 77.69 201 GLY A N 1
ATOM 1622 C CA . GLY A 1 201 ? -3.234 -6.320 7.008 1.00 77.69 201 GLY A CA 1
ATOM 1623 C C . GLY A 1 201 ? -2.903 -5.158 6.057 1.00 77.69 201 GLY A C 1
ATOM 1624 O O . GLY A 1 201 ? -3.704 -4.843 5.182 1.00 77.69 201 GLY A O 1
ATOM 1625 N N . PHE A 1 202 ? -1.736 -4.515 6.191 1.00 82.88 202 PHE A N 1
ATOM 1626 C CA . PHE A 1 202 ? -1.281 -3.514 5.222 1.00 82.88 202 PHE A CA 1
ATOM 1627 C C . PHE A 1 202 ? -0.666 -4.160 3.980 1.00 82.88 202 PHE A C 1
ATOM 1629 O O . PHE A 1 202 ? -0.942 -3.696 2.876 1.00 82.88 202 PHE A O 1
ATOM 1636 N N . GLY A 1 203 ? 0.106 -5.234 4.152 1.00 86.38 203 GLY A N 1
ATOM 1637 C CA . GLY A 1 203 ? 0.678 -6.006 3.054 1.00 86.38 203 GLY A CA 1
ATOM 1638 C C . GLY A 1 203 ? -0.378 -6.627 2.155 1.00 86.38 203 GLY A C 1
ATOM 1639 O O . GLY A 1 203 ? -0.321 -6.422 0.949 1.00 86.38 203 GLY A O 1
ATOM 1640 N N . ARG A 1 204 ? -1.407 -7.268 2.730 1.00 80.12 204 ARG A N 1
ATOM 1641 C CA . ARG A 1 204 ? -2.533 -7.821 1.952 1.00 80.12 204 ARG A CA 1
ATOM 1642 C C . ARG A 1 204 ? -3.202 -6.769 1.080 1.00 80.12 204 ARG A C 1
ATOM 1644 O O . ARG A 1 204 ? -3.422 -6.998 -0.095 1.00 80.12 204 ARG A O 1
ATOM 1651 N N . ARG A 1 205 ? -3.424 -5.567 1.616 1.00 76.38 205 ARG A N 1
ATOM 1652 C CA . ARG A 1 205 ? -4.011 -4.457 0.847 1.00 76.38 205 ARG A CA 1
ATOM 1653 C C . ARG A 1 205 ? -3.127 -3.997 -0.302 1.00 76.38 205 ARG A C 1
ATOM 1655 O O . ARG A 1 205 ? -3.652 -3.548 -1.312 1.00 76.38 205 ARG A O 1
ATOM 1662 N N . ILE A 1 206 ? -1.808 -4.029 -0.129 1.00 82.69 206 ILE A N 1
ATOM 1663 C CA . ILE A 1 206 ? -0.878 -3.702 -1.210 1.00 82.69 206 ILE A CA 1
ATOM 1664 C C . ILE A 1 206 ? -0.869 -4.803 -2.263 1.00 82.69 206 ILE A C 1
ATOM 1666 O O . ILE A 1 206 ? -0.922 -4.476 -3.441 1.00 82.69 206 ILE A O 1
ATOM 1670 N N . LEU A 1 207 ? -0.904 -6.074 -1.861 1.00 81.06 207 LEU A N 1
ATOM 1671 C CA . LEU A 1 207 ? -1.033 -7.203 -2.783 1.00 81.06 207 LEU A CA 1
ATOM 1672 C C . LEU A 1 207 ? -2.354 -7.144 -3.562 1.00 81.06 207 LEU A C 1
ATOM 1674 O O . LEU A 1 207 ? -2.357 -7.362 -4.768 1.00 81.06 207 LEU A O 1
ATOM 1678 N N . ASP A 1 208 ? -3.455 -6.772 -2.907 1.00 70.50 208 ASP A N 1
ATOM 1679 C CA . ASP A 1 208 ? -4.749 -6.559 -3.561 1.00 70.50 208 ASP A CA 1
ATOM 1680 C C . ASP A 1 208 ? -4.675 -5.428 -4.597 1.00 70.50 208 ASP A C 1
ATOM 1682 O O . ASP A 1 208 ? -5.223 -5.568 -5.687 1.00 70.50 208 ASP A O 1
ATOM 1686 N N . ILE A 1 209 ? -3.983 -4.318 -4.293 1.00 73.25 209 ILE A N 1
ATOM 1687 C CA . ILE A 1 209 ? -3.731 -3.245 -5.273 1.00 73.25 209 ILE A CA 1
ATOM 1688 C C . ILE A 1 209 ? -2.930 -3.796 -6.448 1.00 73.25 209 ILE A C 1
ATOM 1690 O O . ILE A 1 209 ? -3.341 -3.610 -7.588 1.00 73.25 209 ILE A O 1
ATOM 1694 N N . CYS A 1 210 ? -1.821 -4.482 -6.170 1.00 77.56 210 CYS A N 1
ATOM 1695 C CA . CYS A 1 210 ? -0.940 -5.046 -7.189 1.00 77.56 210 CYS A CA 1
ATOM 1696 C C . CYS A 1 210 ? -1.712 -5.908 -8.186 1.00 77.56 210 CYS A C 1
ATOM 1698 O O . CYS A 1 210 ? -1.674 -5.657 -9.385 1.00 77.56 210 CYS A O 1
ATOM 1700 N N . LYS A 1 211 ? -2.544 -6.808 -7.668 1.00 73.38 211 LYS A N 1
ATOM 1701 C CA . LYS A 1 211 ? -3.416 -7.674 -8.463 1.00 73.38 211 LYS A CA 1
ATOM 1702 C C . LYS A 1 211 ? -4.520 -6.928 -9.210 1.00 73.38 211 LYS A C 1
ATOM 1704 O O . LYS A 1 211 ? -4.903 -7.341 -10.293 1.00 73.38 211 LYS A O 1
ATOM 1709 N N . SER A 1 212 ? -5.063 -5.858 -8.628 1.00 63.50 212 SER A N 1
ATOM 1710 C CA . SER A 1 212 ? -6.214 -5.147 -9.205 1.00 63.50 212 SER A CA 1
ATOM 1711 C C . SER A 1 212 ? -5.836 -4.199 -10.341 1.00 63.50 212 SER A C 1
ATOM 1713 O O . SER A 1 212 ? -6.653 -3.975 -11.227 1.00 63.50 212 SER A O 1
ATOM 1715 N N . ILE A 1 213 ? -4.651 -3.586 -10.277 1.00 65.44 213 ILE A N 1
ATOM 1716 C CA . ILE A 1 213 ? -4.201 -2.575 -11.251 1.00 65.44 213 ILE A CA 1
ATOM 1717 C C . ILE A 1 213 ? -2.893 -2.957 -11.955 1.00 65.44 213 ILE A C 1
ATOM 1719 O O . ILE A 1 213 ? -2.282 -2.110 -12.594 1.00 65.44 213 ILE A O 1
ATOM 1723 N N . GLY A 1 214 ? -2.441 -4.204 -11.810 1.00 71.81 214 GLY A N 1
ATOM 1724 C CA . GLY A 1 214 ? -1.253 -4.717 -12.493 1.00 71.81 214 GLY A CA 1
ATOM 1725 C C . GLY A 1 214 ? 0.088 -4.218 -11.944 1.00 71.81 214 GLY A C 1
ATOM 1726 O O . GLY A 1 214 ? 1.096 -4.342 -12.632 1.00 71.81 214 GLY A O 1
ATOM 1727 N N . LEU A 1 215 ? 0.149 -3.668 -10.719 1.00 81.56 215 LEU A N 1
ATOM 1728 C CA . LEU A 1 215 ? 1.453 -3.322 -10.136 1.00 81.56 215 LEU A CA 1
ATOM 1729 C C . LEU A 1 215 ? 2.225 -4.585 -9.760 1.00 81.56 215 LEU A C 1
ATOM 1731 O O . LEU A 1 215 ? 1.649 -5.520 -9.209 1.00 81.56 215 LEU A O 1
ATOM 1735 N N . ARG A 1 216 ? 3.544 -4.566 -9.944 1.00 88.69 216 ARG A N 1
ATOM 1736 C CA . ARG A 1 216 ? 4.453 -5.621 -9.490 1.00 88.69 216 ARG A CA 1
ATOM 1737 C C . ARG A 1 216 ? 5.452 -5.112 -8.485 1.00 88.69 216 ARG A C 1
ATOM 1739 O O . ARG A 1 216 ? 6.001 -4.030 -8.648 1.00 88.69 216 ARG A O 1
ATOM 1746 N N . ILE A 1 217 ? 5.724 -5.919 -7.471 1.00 93.19 217 ILE A N 1
ATOM 1747 C CA . ILE A 1 217 ? 6.747 -5.678 -6.460 1.00 93.19 217 ILE A CA 1
ATOM 1748 C C . ILE A 1 217 ? 8.080 -6.205 -6.989 1.00 93.19 217 ILE A C 1
ATOM 1750 O O . ILE A 1 217 ? 8.234 -7.408 -7.187 1.00 93.19 217 ILE A O 1
ATOM 1754 N N . CYS A 1 218 ? 9.062 -5.322 -7.161 1.00 93.69 218 CYS A N 1
ATOM 1755 C CA . CYS A 1 218 ? 10.382 -5.666 -7.693 1.00 93.69 218 CYS A CA 1
ATOM 1756 C C . CYS A 1 218 ? 11.274 -6.393 -6.673 1.00 93.69 218 CYS A C 1
ATOM 1758 O O . CYS A 1 218 ? 12.120 -7.203 -7.055 1.00 93.69 218 CYS A O 1
ATOM 1760 N N . ASN A 1 219 ? 11.113 -6.111 -5.375 1.00 94.81 219 ASN A N 1
ATOM 1761 C CA . ASN A 1 219 ? 11.919 -6.724 -4.317 1.00 94.81 219 ASN A CA 1
ATOM 1762 C C . ASN A 1 219 ? 11.831 -8.255 -4.372 1.00 94.81 219 ASN A C 1
ATOM 1764 O O . ASN A 1 219 ? 10.735 -8.820 -4.357 1.00 94.81 219 ASN A O 1
ATOM 1768 N N . GLY A 1 220 ? 12.989 -8.914 -4.409 1.00 93.44 220 GLY A N 1
ATOM 1769 C CA . GLY A 1 220 ? 13.091 -10.367 -4.486 1.00 93.44 220 GLY A CA 1
ATOM 1770 C C . GLY A 1 220 ? 13.070 -10.956 -5.891 1.00 93.44 220 GLY A C 1
ATOM 1771 O O . GLY A 1 220 ? 13.118 -12.177 -6.011 1.00 93.44 220 GLY A O 1
ATOM 1772 N N . ARG A 1 221 ? 12.983 -10.128 -6.940 1.00 91.25 221 ARG A N 1
ATOM 1773 C CA . ARG A 1 221 ? 12.972 -10.578 -8.347 1.00 91.25 221 ARG A CA 1
ATOM 1774 C C . ARG A 1 221 ? 14.295 -10.336 -9.074 1.00 91.25 221 ARG A C 1
ATOM 1776 O O . ARG A 1 221 ? 14.485 -10.845 -10.172 1.00 91.25 221 ARG A O 1
ATOM 1783 N N . PHE A 1 222 ? 15.207 -9.578 -8.465 1.00 88.56 222 PHE A N 1
ATOM 1784 C CA . PHE A 1 222 ? 16.480 -9.174 -9.063 1.00 88.56 222 PHE A CA 1
ATOM 1785 C C . PHE A 1 222 ? 17.640 -9.577 -8.160 1.00 88.56 222 PHE A C 1
ATOM 1787 O O . PHE A 1 222 ? 17.952 -8.886 -7.187 1.00 88.56 222 PHE A O 1
ATOM 1794 N N . GLY A 1 223 ? 18.263 -10.715 -8.463 1.00 82.56 223 GLY A N 1
ATOM 1795 C CA . GLY A 1 223 ? 19.343 -11.267 -7.642 1.00 82.56 223 GLY A CA 1
ATOM 1796 C C . GLY A 1 223 ? 18.944 -11.501 -6.177 1.00 82.56 223 GLY A C 1
ATOM 1797 O O . GLY A 1 223 ? 17.793 -11.333 -5.773 1.00 82.56 223 GLY A O 1
ATOM 1798 N N . THR A 1 224 ? 19.917 -11.888 -5.356 1.00 82.62 224 THR A N 1
ATOM 1799 C CA . THR A 1 224 ? 19.699 -12.195 -3.931 1.00 82.62 224 THR A CA 1
ATOM 1800 C C . THR A 1 224 ? 19.688 -10.955 -3.040 1.00 82.62 224 THR A C 1
ATOM 1802 O O . THR A 1 224 ? 19.117 -10.968 -1.954 1.00 82.62 224 THR A O 1
ATOM 1805 N N . ASP A 1 225 ? 20.295 -9.852 -3.478 1.00 90.94 225 ASP A N 1
ATOM 1806 C CA . ASP A 1 225 ? 20.377 -8.643 -2.655 1.00 90.94 225 ASP A CA 1
ATOM 1807 C C . ASP A 1 225 ? 19.074 -7.835 -2.628 1.00 90.94 225 ASP A C 1
ATOM 1809 O O . ASP A 1 225 ? 18.900 -6.980 -1.762 1.00 90.94 225 ASP A O 1
ATOM 1813 N N . SER A 1 226 ? 18.135 -8.100 -3.541 1.00 92.56 226 SER A N 1
ATOM 1814 C CA . SER A 1 226 ? 16.820 -7.442 -3.548 1.00 92.56 226 SER A CA 1
ATOM 1815 C C . SER A 1 226 ? 15.824 -8.043 -2.548 1.00 92.56 226 SER A C 1
ATOM 1817 O O . SER A 1 226 ? 14.792 -7.426 -2.282 1.00 92.56 226 SER A O 1
ATOM 1819 N N . SER A 1 227 ? 16.107 -9.234 -2.001 1.00 93.38 227 SER A N 1
ATOM 1820 C CA . SER A 1 227 ? 15.230 -9.951 -1.060 1.00 93.38 227 SER A CA 1
ATOM 1821 C C . SER A 1 227 ? 15.516 -9.666 0.418 1.00 93.38 227 SER A C 1
ATOM 1823 O O . SER A 1 227 ? 14.793 -10.172 1.279 1.00 93.38 227 SER A O 1
ATOM 1825 N N . LYS A 1 228 ? 1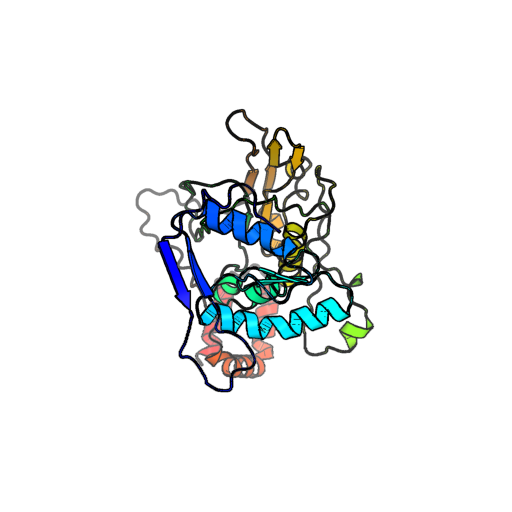6.563 -8.887 0.717 1.00 95.62 228 LYS A N 1
ATOM 1826 C CA . LYS A 1 228 ? 17.048 -8.621 2.079 1.00 95.62 228 LYS A CA 1
ATOM 1827 C C . LYS A 1 228 ? 16.104 -7.737 2.893 1.00 95.62 228 LYS A C 1
ATOM 1829 O O . LYS A 1 228 ? 15.288 -6.996 2.344 1.00 95.62 228 LYS A O 1
ATOM 1834 N N . TYR A 1 229 ? 16.249 -7.776 4.215 1.00 95.50 229 TYR A N 1
ATOM 1835 C CA . TYR A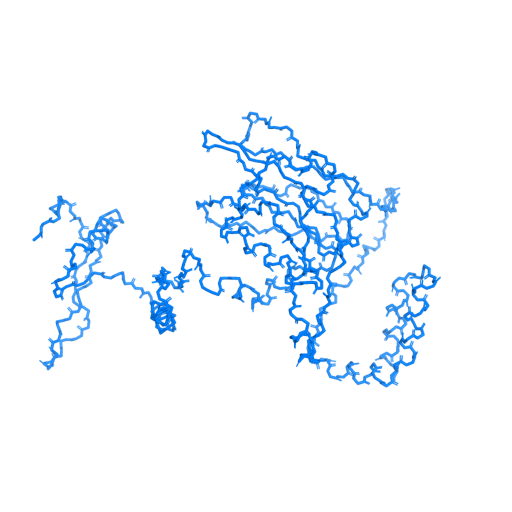 1 229 ? 15.559 -6.841 5.108 1.00 95.50 229 TYR A CA 1
ATOM 1836 C C . TYR A 1 229 ? 15.908 -5.383 4.790 1.00 95.50 229 TYR A C 1
ATOM 1838 O O . TYR A 1 229 ? 17.080 -5.027 4.714 1.00 95.50 229 TYR A O 1
ATOM 1846 N N . THR A 1 230 ? 14.897 -4.517 4.695 1.00 93.94 230 THR A N 1
ATOM 1847 C CA . THR A 1 230 ? 15.101 -3.064 4.535 1.00 93.94 230 THR A CA 1
ATOM 1848 C C . THR A 1 230 ? 15.014 -2.312 5.852 1.00 93.94 230 THR A C 1
ATOM 1850 O O . THR A 1 230 ? 15.345 -1.135 5.909 1.00 93.94 230 THR A O 1
ATOM 1853 N N . PHE A 1 231 ? 14.580 -2.974 6.922 1.00 92.81 231 PHE A N 1
ATOM 1854 C CA . PHE A 1 231 ? 14.429 -2.390 8.243 1.00 92.81 231 PHE A CA 1
ATOM 1855 C C . PHE A 1 231 ? 14.953 -3.324 9.325 1.00 92.81 231 PHE A C 1
ATOM 1857 O O . PHE A 1 231 ? 14.669 -4.523 9.312 1.00 92.81 231 PHE A O 1
ATOM 1864 N N . GLN A 1 232 ? 15.641 -2.750 10.309 1.00 91.88 232 GLN A N 1
ATOM 1865 C CA . GLN A 1 232 ? 16.110 -3.447 11.495 1.00 91.88 232 GLN A CA 1
ATOM 1866 C C . GLN A 1 232 ? 16.096 -2.527 12.715 1.00 91.88 232 GLN A C 1
ATOM 1868 O O . GLN A 1 232 ? 16.631 -1.419 12.714 1.00 91.88 232 GLN A O 1
ATOM 1873 N N . ASN A 1 233 ? 15.515 -3.015 13.808 1.00 88.38 233 ASN A N 1
ATOM 1874 C CA . ASN A 1 233 ? 15.629 -2.390 15.117 1.00 88.38 233 ASN A CA 1
ATOM 1875 C C . ASN A 1 233 ? 15.750 -3.448 16.225 1.00 88.38 233 ASN A C 1
ATOM 1877 O O . ASN A 1 233 ? 15.774 -4.652 15.979 1.00 88.38 233 ASN A O 1
ATOM 1881 N N . LYS A 1 234 ? 15.771 -2.993 17.482 1.00 87.75 234 LYS A N 1
ATOM 1882 C CA . LYS A 1 234 ? 15.826 -3.870 18.664 1.00 87.75 234 LYS A CA 1
ATOM 1883 C C . LYS A 1 234 ? 14.670 -4.879 18.784 1.00 87.75 234 LYS A C 1
ATOM 1885 O O . LYS A 1 234 ? 14.786 -5.831 19.542 1.00 87.75 234 LYS A O 1
ATOM 1890 N N . ASN A 1 235 ? 13.554 -4.649 18.091 1.00 85.81 235 ASN A N 1
ATOM 1891 C CA . ASN A 1 235 ? 12.366 -5.504 18.111 1.00 85.81 235 ASN A CA 1
ATOM 1892 C C . ASN A 1 235 ? 12.321 -6.479 16.918 1.00 85.81 235 ASN A C 1
ATOM 1894 O O . ASN A 1 235 ? 11.374 -7.257 16.822 1.00 85.81 235 ASN A O 1
ATOM 1898 N N . GLY A 1 236 ? 13.303 -6.430 16.012 1.00 89.88 236 GLY A N 1
ATOM 1899 C CA . GLY A 1 236 ? 13.433 -7.345 14.881 1.00 89.88 236 GLY A CA 1
ATOM 1900 C C . GLY A 1 236 ? 13.705 -6.645 13.552 1.00 89.88 236 GLY A C 1
ATOM 1901 O O . GLY A 1 236 ? 13.891 -5.428 13.483 1.00 89.88 236 GLY A O 1
ATOM 1902 N N . CYS A 1 237 ? 13.704 -7.449 12.491 1.00 92.56 237 CYS A N 1
ATOM 1903 C CA . CYS A 1 237 ? 13.939 -7.015 11.117 1.00 92.56 237 CYS A CA 1
ATOM 1904 C C . CYS A 1 237 ? 12.701 -7.257 10.254 1.00 92.56 237 CYS A C 1
ATOM 1906 O O . CYS A 1 237 ? 11.889 -8.140 10.562 1.00 92.56 237 CYS A O 1
ATOM 1908 N N . SER A 1 238 ? 12.537 -6.467 9.197 1.00 93.81 238 SER A N 1
ATOM 1909 C CA . SER A 1 238 ? 11.442 -6.639 8.246 1.00 93.81 238 SER A CA 1
ATOM 1910 C C . SER A 1 238 ? 11.781 -6.037 6.878 1.00 93.81 238 SER A C 1
ATOM 1912 O O . SER A 1 238 ? 12.544 -5.077 6.793 1.00 93.81 238 SER A O 1
ATOM 1914 N N . LEU A 1 239 ? 11.228 -6.606 5.807 1.00 93.88 239 LEU A N 1
ATOM 1915 C CA . LEU A 1 239 ? 11.214 -5.988 4.481 1.00 93.88 239 LEU A CA 1
ATOM 1916 C C . LEU A 1 239 ? 9.941 -5.143 4.395 1.00 93.88 239 LEU A C 1
ATOM 1918 O O . LEU A 1 239 ? 8.842 -5.690 4.419 1.00 93.88 239 LEU A O 1
ATOM 1922 N N . ILE A 1 240 ? 10.083 -3.818 4.400 1.00 91.88 240 ILE A N 1
ATOM 1923 C CA . ILE A 1 240 ? 8.947 -2.878 4.499 1.00 91.88 240 ILE A CA 1
ATOM 1924 C C . ILE A 1 240 ? 9.071 -1.661 3.580 1.00 91.88 240 ILE A C 1
ATOM 1926 O O . ILE A 1 240 ? 8.166 -0.826 3.549 1.00 91.88 240 ILE A O 1
ATOM 1930 N N . ASP A 1 241 ? 10.164 -1.580 2.825 1.00 91.50 241 ASP A N 1
ATOM 1931 C CA . ASP A 1 241 ? 10.406 -0.575 1.800 1.00 91.50 241 ASP A CA 1
ATOM 1932 C C . ASP A 1 241 ? 10.454 -1.289 0.441 1.00 91.50 241 ASP A C 1
ATOM 1934 O O . ASP A 1 241 ? 11.186 -2.267 0.268 1.00 91.50 241 ASP A O 1
ATOM 1938 N N . TYR A 1 242 ? 9.640 -0.837 -0.511 1.00 92.19 242 TYR A N 1
ATOM 1939 C CA . TYR A 1 242 ? 9.403 -1.546 -1.767 1.00 92.19 242 TYR A CA 1
ATOM 1940 C C . TYR A 1 242 ? 9.550 -0.640 -2.981 1.00 92.19 242 TYR A C 1
ATOM 1942 O O . TYR A 1 242 ? 9.107 0.510 -2.967 1.00 92.19 242 TYR A O 1
ATOM 1950 N N . MET A 1 243 ? 10.085 -1.207 -4.057 1.00 92.25 243 MET A N 1
ATOM 1951 C CA . MET A 1 243 ? 9.951 -0.676 -5.408 1.00 92.25 243 MET A CA 1
ATOM 1952 C C . MET A 1 243 ? 8.833 -1.442 -6.121 1.00 92.25 243 MET A C 1
ATOM 1954 O O . MET A 1 243 ? 8.824 -2.676 -6.107 1.00 92.25 243 MET A O 1
ATOM 1958 N N . LEU A 1 244 ? 7.892 -0.714 -6.720 1.00 90.62 244 LEU A N 1
ATOM 1959 C CA . LEU A 1 244 ? 6.807 -1.255 -7.525 1.00 90.62 244 LEU A CA 1
ATOM 1960 C C . LEU A 1 244 ? 6.782 -0.623 -8.910 1.00 90.62 244 LEU A C 1
ATOM 1962 O O . LEU A 1 244 ? 7.324 0.460 -9.126 1.00 90.62 244 LEU A O 1
ATOM 1966 N N . ILE A 1 245 ? 6.127 -1.314 -9.828 1.00 86.38 245 ILE A N 1
ATOM 1967 C CA . ILE A 1 245 ? 6.203 -1.059 -11.260 1.00 86.38 245 ILE A CA 1
ATOM 1968 C C . ILE A 1 245 ? 4.830 -1.354 -11.878 1.00 86.38 245 ILE A C 1
ATOM 1970 O O . ILE A 1 245 ? 4.210 -2.331 -11.469 1.00 86.38 245 ILE A O 1
ATOM 1974 N N . SER A 1 246 ? 4.311 -0.519 -12.785 1.00 75.69 246 SER A N 1
ATOM 1975 C CA . SER A 1 246 ? 2.929 -0.665 -13.292 1.00 75.69 246 SER A CA 1
ATOM 1976 C C . SER A 1 246 ? 2.737 -1.625 -14.466 1.00 75.69 246 SER A C 1
ATOM 1978 O O . SER A 1 246 ? 1.597 -1.947 -14.790 1.00 75.69 246 SER A O 1
ATOM 1980 N N . GLN A 1 247 ? 3.821 -2.105 -15.081 1.00 68.06 247 GLN A N 1
ATOM 1981 C CA . GLN A 1 247 ? 3.770 -3.079 -16.172 1.00 68.06 247 GLN A CA 1
ATOM 1982 C C . GLN A 1 247 ? 4.970 -4.025 -16.159 1.00 68.06 247 GLN A C 1
ATOM 1984 O O . GLN A 1 247 ? 6.095 -3.620 -15.862 1.00 68.06 247 GLN A O 1
ATOM 1989 N N . ASP A 1 248 ? 4.745 -5.267 -16.590 1.00 67.88 248 ASP A N 1
ATOM 1990 C CA . ASP A 1 248 ? 5.794 -6.287 -16.663 1.00 67.88 248 ASP A CA 1
ATOM 1991 C C . ASP A 1 248 ? 6.900 -5.929 -17.682 1.00 67.88 248 ASP A C 1
ATOM 1993 O O . ASP A 1 248 ? 8.057 -6.310 -17.517 1.00 67.88 248 ASP A O 1
ATOM 1997 N N . SER A 1 249 ? 6.582 -5.125 -18.701 1.00 69.00 249 SER A N 1
ATOM 1998 C CA . SER A 1 249 ? 7.544 -4.616 -19.690 1.00 69.00 249 SER A CA 1
ATOM 1999 C C . SER A 1 249 ? 8.671 -3.788 -19.056 1.00 69.00 249 SER A C 1
ATOM 2001 O O . SER A 1 249 ? 9.799 -3.824 -19.543 1.00 69.00 249 SER A O 1
ATOM 2003 N N . ILE A 1 250 ? 8.415 -3.107 -17.931 1.00 76.44 250 ILE A N 1
ATOM 2004 C CA . ILE A 1 250 ? 9.411 -2.285 -17.224 1.00 76.44 250 ILE A CA 1
ATOM 2005 C C . ILE A 1 250 ? 10.512 -3.153 -16.598 1.00 76.44 250 ILE A C 1
ATOM 2007 O O . ILE A 1 250 ? 11.618 -2.659 -16.374 1.00 76.44 250 ILE A O 1
ATOM 2011 N N . PHE A 1 251 ? 10.270 -4.451 -16.350 1.00 80.75 251 PHE A N 1
ATOM 2012 C CA . PHE A 1 251 ? 11.306 -5.344 -15.811 1.00 80.75 251 PHE A CA 1
ATOM 2013 C C . PHE A 1 251 ? 12.572 -5.353 -16.677 1.00 80.75 251 PHE A C 1
ATOM 2015 O O . PHE A 1 251 ? 13.663 -5.468 -16.125 1.00 80.75 251 PHE A O 1
ATOM 2022 N N . THR A 1 252 ? 12.455 -5.183 -17.999 1.00 80.81 252 THR A N 1
ATOM 2023 C CA . THR A 1 252 ? 13.613 -5.164 -18.912 1.00 80.81 252 THR A CA 1
ATOM 2024 C C . THR A 1 252 ? 14.475 -3.909 -18.757 1.00 80.81 252 THR A C 1
ATOM 2026 O O . THR A 1 252 ? 15.671 -3.943 -19.046 1.00 80.81 252 THR A O 1
ATOM 2029 N N . LEU A 1 253 ? 13.899 -2.815 -18.251 1.00 82.75 253 LEU A N 1
ATOM 2030 C CA . LEU A 1 253 ? 14.611 -1.569 -17.972 1.00 82.75 253 LEU A CA 1
ATOM 2031 C C . LEU A 1 253 ? 15.353 -1.616 -16.636 1.00 82.75 253 LEU A C 1
ATOM 2033 O O . LEU A 1 253 ? 16.252 -0.811 -16.413 1.00 82.75 253 LEU A O 1
ATOM 2037 N N . ILE A 1 254 ? 15.009 -2.532 -15.729 1.00 87.31 254 ILE A N 1
ATOM 2038 C CA . ILE A 1 254 ? 15.667 -2.631 -14.426 1.00 87.31 254 ILE A CA 1
ATOM 2039 C C . ILE A 1 254 ? 16.901 -3.517 -14.566 1.00 87.31 254 ILE A C 1
ATOM 2041 O O . ILE A 1 254 ? 16.819 -4.740 -14.654 1.00 87.31 254 ILE A O 1
ATOM 2045 N N . LYS A 1 255 ? 18.073 -2.884 -14.532 1.00 87.62 255 LYS A N 1
ATOM 2046 C CA . LYS A 1 255 ? 19.364 -3.570 -14.555 1.00 87.62 255 LYS A CA 1
ATOM 2047 C C . LYS A 1 255 ? 19.634 -4.297 -13.242 1.00 87.62 255 LYS A C 1
ATOM 2049 O O . LYS A 1 255 ? 20.087 -5.438 -13.241 1.00 87.62 255 LYS A O 1
ATOM 2054 N N . ALA A 1 256 ? 19.405 -3.614 -12.125 1.00 90.31 256 ALA A N 1
ATOM 2055 C CA . ALA A 1 256 ? 19.641 -4.162 -10.799 1.00 90.31 256 ALA A CA 1
ATOM 2056 C C . ALA A 1 256 ? 18.763 -3.475 -9.754 1.00 90.31 256 ALA A C 1
ATOM 2058 O O . ALA A 1 256 ? 18.513 -2.272 -9.818 1.00 90.31 256 ALA A O 1
ATOM 2059 N N . LEU A 1 257 ? 18.356 -4.248 -8.751 1.00 93.94 257 LEU A N 1
ATOM 2060 C CA . LEU A 1 257 ? 17.761 -3.754 -7.518 1.00 93.94 257 LEU A CA 1
ATOM 2061 C C . LEU A 1 257 ? 18.534 -4.369 -6.352 1.00 93.94 257 LEU A C 1
ATOM 2063 O O . LEU A 1 257 ? 18.719 -5.582 -6.289 1.00 93.94 257 LEU A O 1
ATOM 2067 N N . THR A 1 258 ? 18.993 -3.537 -5.425 1.00 95.19 258 THR A N 1
ATOM 2068 C CA . THR A 1 258 ? 19.860 -3.969 -4.324 1.00 95.19 258 THR A CA 1
ATOM 2069 C C . THR A 1 258 ? 19.453 -3.259 -3.045 1.00 95.19 258 THR A C 1
ATOM 2071 O O . THR A 1 258 ? 19.402 -2.028 -3.007 1.00 95.19 258 THR A O 1
ATOM 2074 N N . VAL A 1 259 ? 19.219 -4.021 -1.978 1.00 94.69 259 VAL A N 1
ATOM 2075 C CA . VAL A 1 259 ? 19.177 -3.473 -0.621 1.00 94.69 259 VAL A CA 1
ATOM 2076 C C . VAL A 1 259 ? 20.620 -3.326 -0.144 1.00 94.69 259 VAL A C 1
ATOM 2078 O O . VAL A 1 259 ? 21.361 -4.307 -0.070 1.00 94.69 259 VAL A O 1
ATOM 2081 N N . LYS A 1 260 ? 21.047 -2.087 0.104 1.00 93.38 260 LYS A N 1
ATOM 2082 C CA . LYS A 1 260 ? 22.393 -1.776 0.603 1.00 93.38 260 LYS A CA 1
ATOM 2083 C C . LYS A 1 260 ? 22.514 -2.144 2.082 1.00 93.38 260 LYS A C 1
ATOM 2085 O O . LYS A 1 260 ? 21.519 -2.383 2.757 1.00 93.38 260 LYS A O 1
ATOM 2090 N N . ASP A 1 261 ? 23.738 -2.164 2.593 1.00 92.56 261 ASP A N 1
ATOM 2091 C CA . ASP A 1 261 ? 23.974 -2.503 3.993 1.00 92.56 261 ASP A CA 1
ATOM 2092 C C . ASP A 1 261 ? 23.359 -1.472 4.951 1.00 92.56 261 ASP A C 1
ATOM 2094 O O . ASP A 1 261 ? 23.295 -0.267 4.671 1.00 92.56 261 ASP A O 1
ATOM 2098 N N . PHE A 1 262 ? 22.933 -1.956 6.120 1.00 91.31 262 PHE A N 1
ATOM 2099 C CA . PHE A 1 262 ? 22.539 -1.090 7.224 1.00 91.31 262 PHE A CA 1
ATOM 2100 C C . PHE A 1 262 ? 23.717 -0.222 7.664 1.00 91.31 262 PHE A C 1
ATOM 2102 O O . PHE A 1 262 ? 24.865 -0.662 7.716 1.00 91.31 262 PHE A O 1
ATOM 2109 N N . ASN A 1 263 ? 23.416 1.015 8.043 1.00 84.50 263 ASN A N 1
ATOM 2110 C CA . ASN A 1 263 ? 24.397 1.942 8.586 1.00 84.50 263 ASN A CA 1
ATOM 2111 C C . ASN A 1 263 ? 23.932 2.482 9.943 1.00 84.50 263 ASN A C 1
ATOM 2113 O O . ASN A 1 263 ? 22.776 2.348 10.332 1.00 84.50 263 ASN A O 1
ATOM 2117 N N . MET A 1 264 ? 24.844 3.121 10.674 1.00 81.75 264 MET A N 1
ATOM 2118 C CA . MET A 1 264 ? 24.553 3.658 12.009 1.00 81.75 264 MET A CA 1
ATOM 2119 C C . MET A 1 264 ? 23.601 4.865 12.015 1.00 81.75 264 MET A C 1
ATOM 2121 O O . MET A 1 264 ? 23.179 5.303 13.083 1.00 81.75 264 MET A O 1
ATOM 2125 N N . PHE A 1 265 ? 23.270 5.420 10.848 1.00 80.06 265 PHE A N 1
ATOM 2126 C CA . PHE A 1 265 ? 22.476 6.641 10.726 1.00 80.06 265 PHE A CA 1
ATOM 2127 C C . PHE A 1 265 ? 20.974 6.366 10.608 1.00 80.06 265 PHE A C 1
ATOM 2129 O O . PHE A 1 265 ? 20.177 7.296 10.739 1.00 80.06 265 PHE A O 1
ATOM 2136 N N . SER A 1 266 ? 20.567 5.114 10.372 1.00 84.50 266 SER A N 1
ATOM 2137 C CA . SER A 1 266 ? 19.164 4.755 10.182 1.00 84.50 266 SER A CA 1
ATOM 2138 C C . SER A 1 266 ? 18.874 3.309 10.578 1.00 84.50 266 SER A C 1
ATOM 2140 O O . SER A 1 266 ? 19.698 2.418 10.414 1.00 84.50 266 SER A O 1
ATOM 2142 N N . CYS A 1 267 ? 17.651 3.060 11.045 1.00 84.75 267 CYS A N 1
ATOM 2143 C CA . CYS A 1 267 ? 17.101 1.708 11.159 1.00 84.75 267 CYS A CA 1
ATOM 2144 C C . CYS A 1 267 ? 16.609 1.145 9.816 1.00 84.75 267 CYS A C 1
ATOM 2146 O O . CYS A 1 267 ? 16.121 0.019 9.781 1.00 84.75 267 CYS A O 1
ATOM 2148 N N . HIS A 1 268 ? 16.719 1.915 8.730 1.00 90.31 268 HIS A N 1
ATOM 2149 C CA . HIS A 1 268 ? 16.415 1.479 7.372 1.00 90.31 268 HIS A CA 1
ATOM 2150 C C . HIS A 1 268 ? 17.687 1.359 6.532 1.00 90.31 268 HIS A C 1
ATOM 2152 O O . HIS A 1 268 ? 18.561 2.228 6.582 1.00 90.31 268 HIS A O 1
ATOM 2158 N N . ALA A 1 269 ? 17.746 0.304 5.728 1.00 90.44 269 ALA A N 1
ATOM 2159 C CA . ALA A 1 269 ? 18.738 0.098 4.691 1.00 90.44 269 ALA A CA 1
ATOM 2160 C C . ALA A 1 269 ? 18.305 0.803 3.387 1.00 90.44 269 ALA A C 1
ATOM 2162 O O . ALA A 1 269 ? 17.133 0.719 3.006 1.00 90.44 269 ALA A O 1
ATOM 2163 N N . PRO A 1 270 ? 19.217 1.494 2.680 1.00 89.38 270 PRO A N 1
ATOM 2164 C CA . PRO A 1 270 ? 18.902 2.112 1.396 1.00 89.38 270 PRO A CA 1
ATOM 2165 C C . PRO A 1 270 ? 18.543 1.086 0.314 1.00 89.38 270 PRO A C 1
ATOM 2167 O O . PRO A 1 270 ? 19.208 0.062 0.167 1.00 89.38 270 PRO A O 1
ATOM 2170 N N . LEU A 1 271 ? 17.545 1.411 -0.507 1.00 90.06 271 LEU A N 1
ATOM 2171 C CA . LEU A 1 271 ? 17.255 0.711 -1.758 1.00 90.06 271 LEU A CA 1
ATOM 2172 C C . LEU A 1 271 ? 17.957 1.421 -2.914 1.00 90.06 271 LEU A C 1
ATOM 2174 O O . LEU A 1 271 ? 17.811 2.628 -3.091 1.00 90.06 271 LEU A O 1
ATOM 2178 N N . SER A 1 272 ? 18.710 0.661 -3.702 1.00 90.69 272 SER A N 1
ATOM 2179 C CA . SER A 1 272 ? 19.426 1.136 -4.883 1.00 90.69 272 SER A CA 1
ATOM 2180 C C . SER A 1 272 ? 18.854 0.480 -6.127 1.00 90.69 272 SER A C 1
ATOM 2182 O O . SER A 1 272 ? 18.765 -0.746 -6.182 1.00 90.69 272 SER A O 1
ATOM 2184 N N . VAL A 1 273 ? 18.521 1.292 -7.125 1.00 88.81 273 VAL A N 1
ATOM 2185 C CA . VAL A 1 273 ? 17.984 0.842 -8.413 1.00 88.81 273 VAL A CA 1
ATOM 2186 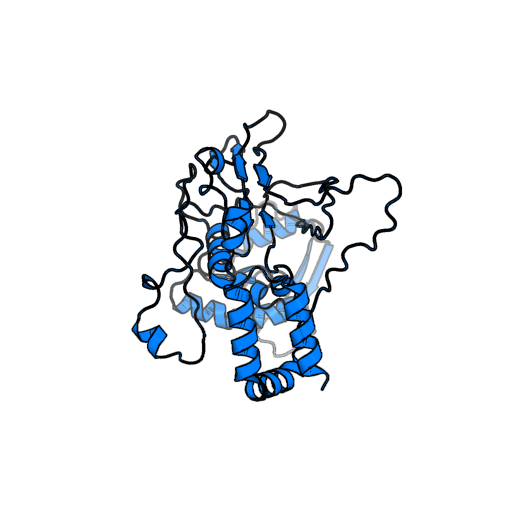C C . VAL A 1 273 ? 18.919 1.310 -9.516 1.00 88.81 273 VAL A C 1
ATOM 2188 O O . VAL A 1 273 ? 19.278 2.484 -9.564 1.00 88.81 273 VAL A O 1
ATOM 2191 N N . GLU A 1 274 ? 19.296 0.403 -10.406 1.00 88.88 274 GLU A N 1
ATOM 2192 C CA . GLU A 1 274 ? 19.982 0.726 -11.653 1.00 88.88 274 GLU A CA 1
ATOM 2193 C C . GLU A 1 274 ? 19.020 0.492 -12.814 1.00 88.88 274 GLU A C 1
ATOM 2195 O O . GLU A 1 274 ? 18.427 -0.583 -12.924 1.00 88.88 274 GLU A O 1
ATOM 2200 N N . LEU A 1 275 ? 18.876 1.493 -13.682 1.00 84.94 275 LEU A N 1
ATOM 2201 C CA . LEU A 1 275 ? 17.998 1.439 -14.846 1.00 84.94 275 LEU A CA 1
ATOM 2202 C C . LEU A 1 275 ? 18.819 1.510 -16.136 1.00 84.94 275 LEU A C 1
ATOM 2204 O O . LEU A 1 275 ? 19.757 2.302 -16.244 1.00 84.94 275 LEU A O 1
ATOM 2208 N N . TYR A 1 276 ? 18.436 0.715 -17.128 1.00 81.00 276 TYR A N 1
ATOM 2209 C CA . TYR A 1 276 ? 18.819 0.911 -18.517 1.00 81.00 276 TYR A CA 1
ATOM 2210 C C . TYR A 1 276 ? 17.938 2.009 -19.102 1.00 81.00 276 TYR A C 1
ATOM 2212 O O . TYR A 1 276 ? 16.779 1.787 -19.439 1.00 81.00 276 TYR A O 1
ATOM 2220 N N . LEU A 1 277 ? 18.494 3.212 -19.199 1.00 71.44 277 LEU A N 1
ATOM 2221 C CA . LEU A 1 277 ? 17.843 4.333 -19.861 1.00 71.44 277 LEU A CA 1
ATOM 2222 C C . LEU A 1 277 ? 18.565 4.595 -21.176 1.00 71.44 277 LEU A C 1
ATOM 2224 O O . LEU A 1 277 ? 19.770 4.857 -21.179 1.00 71.44 277 LEU A O 1
ATOM 2228 N N . ASN A 1 278 ? 17.829 4.555 -22.285 1.00 62.12 278 ASN A N 1
ATOM 2229 C CA . ASN A 1 278 ? 18.340 5.028 -23.564 1.00 62.12 278 ASN A CA 1
ATOM 2230 C C . ASN A 1 278 ? 18.238 6.559 -23.577 1.00 62.12 278 ASN A C 1
ATOM 2232 O O . ASN A 1 278 ? 17.313 7.142 -24.134 1.00 62.12 278 ASN A O 1
ATOM 2236 N N . VAL A 1 279 ? 19.130 7.210 -22.828 1.00 55.06 279 VAL A N 1
ATOM 2237 C CA . VAL A 1 279 ? 19.207 8.669 -22.806 1.00 55.06 279 VAL A CA 1
ATOM 2238 C C . VAL A 1 279 ? 19.986 9.075 -24.041 1.00 55.06 279 VAL A C 1
ATOM 2240 O O . VAL A 1 279 ? 21.201 8.868 -24.095 1.00 55.06 279 VAL A O 1
ATOM 2243 N N . ASP A 1 280 ? 19.299 9.661 -25.016 1.00 46.41 280 ASP A N 1
ATOM 2244 C CA . ASP A 1 280 ? 19.941 10.327 -26.143 1.00 46.41 280 ASP A CA 1
ATOM 2245 C C . ASP A 1 280 ? 20.655 11.567 -25.581 1.00 46.41 280 ASP A C 1
ATOM 2247 O O . ASP A 1 280 ? 20.099 12.662 -25.478 1.00 46.41 280 ASP A O 1
ATOM 2251 N N . ARG A 1 281 ? 21.866 11.360 -25.047 1.00 44.22 281 ARG A N 1
ATOM 2252 C CA . ARG A 1 281 ? 22.672 12.394 -24.396 1.00 44.22 281 ARG A CA 1
ATOM 2253 C C . ARG A 1 281 ? 23.169 13.363 -25.461 1.00 44.22 281 ARG A C 1
ATOM 2255 O O . ARG A 1 281 ? 24.352 13.382 -25.796 1.00 44.22 281 ARG A O 1
ATOM 2262 N N . LYS A 1 282 ? 22.295 14.251 -25.930 1.00 42.31 282 LYS A N 1
ATOM 2263 C CA . LYS A 1 282 ? 22.725 15.551 -26.441 1.00 42.31 282 LYS A CA 1
ATOM 2264 C C . LYS A 1 282 ? 23.195 16.384 -25.253 1.00 42.31 282 LYS A C 1
ATOM 2266 O O . LYS A 1 282 ? 22.514 17.292 -24.794 1.00 42.31 282 LYS A O 1
ATOM 2271 N N . ILE A 1 283 ? 24.381 16.052 -24.744 1.00 45.47 283 ILE A N 1
ATOM 2272 C CA . ILE A 1 283 ? 25.198 17.020 -24.021 1.00 45.47 283 ILE A CA 1
ATOM 2273 C C . ILE A 1 283 ? 25.534 18.081 -25.063 1.00 45.47 283 ILE A C 1
ATOM 2275 O O . ILE A 1 283 ? 26.351 17.833 -25.941 1.00 45.47 283 ILE A O 1
ATOM 2279 N N . ASN A 1 284 ? 24.859 19.221 -25.023 1.00 38.00 284 ASN A N 1
ATOM 2280 C CA . ASN A 1 284 ? 25.369 20.422 -25.657 1.00 38.00 284 ASN A CA 1
ATOM 2281 C C . ASN A 1 284 ? 24.939 21.624 -24.831 1.00 38.00 284 ASN A C 1
ATOM 2283 O O . ASN A 1 284 ? 23.746 21.908 -24.680 1.00 38.00 284 ASN A O 1
ATOM 2287 N N . ASP A 1 285 ? 25.948 22.335 -24.340 1.00 47.44 285 ASP A N 1
ATOM 2288 C CA . ASP A 1 285 ? 25.860 23.754 -24.058 1.00 47.44 285 ASP A CA 1
ATOM 2289 C C . ASP A 1 285 ? 25.023 24.420 -25.169 1.00 47.44 285 ASP A C 1
ATOM 2291 O O . ASP A 1 285 ? 25.340 24.315 -26.353 1.00 47.44 285 ASP A O 1
ATOM 2295 N N . GLN A 1 286 ? 23.916 25.060 -24.778 1.00 48.84 286 GLN A N 1
ATOM 2296 C CA . GLN A 1 286 ? 22.978 25.796 -25.645 1.00 48.84 286 GLN A CA 1
ATOM 2297 C C . GLN A 1 286 ? 22.014 24.981 -26.540 1.00 48.84 286 GLN A C 1
ATOM 2299 O O . GLN A 1 286 ? 21.713 25.393 -27.662 1.00 48.84 286 GLN A O 1
ATOM 2304 N N . CYS A 1 287 ? 21.423 23.880 -26.064 1.00 43.72 287 CYS A N 1
ATOM 2305 C CA . CYS A 1 287 ? 20.293 23.282 -26.791 1.00 43.72 287 CYS A CA 1
ATOM 2306 C C . CYS A 1 287 ? 18.972 24.042 -26.551 1.00 43.72 287 CYS A C 1
ATOM 2308 O O . CYS A 1 287 ? 18.331 23.885 -25.517 1.00 43.72 287 CYS A O 1
ATOM 2310 N N . ASN A 1 288 ? 18.507 24.792 -27.557 1.00 45.97 288 ASN A N 1
ATOM 2311 C CA . ASN A 1 288 ? 17.129 25.306 -27.671 1.00 45.97 288 ASN A CA 1
ATOM 2312 C C . ASN A 1 288 ? 16.110 24.198 -28.033 1.00 45.97 288 ASN A C 1
ATOM 2314 O O . ASN A 1 288 ? 15.100 24.454 -28.692 1.00 45.97 288 ASN A O 1
ATOM 2318 N N . CYS A 1 289 ? 16.371 22.944 -27.657 1.00 44.84 289 CYS A N 1
ATOM 2319 C CA . CYS A 1 289 ? 15.431 21.866 -27.911 1.00 44.84 289 CYS A CA 1
ATOM 2320 C C . CYS A 1 289 ? 14.196 22.057 -27.029 1.00 44.84 289 CYS A C 1
ATOM 2322 O O . CYS A 1 289 ? 14.262 22.070 -25.801 1.00 44.84 289 CYS A O 1
ATOM 2324 N N . VAL A 1 290 ? 13.056 22.225 -27.696 1.00 44.59 290 VAL A N 1
ATOM 2325 C CA . VAL A 1 290 ? 11.728 22.165 -27.097 1.00 44.59 290 VAL A CA 1
ATOM 2326 C C . VAL A 1 290 ? 11.667 20.868 -26.295 1.00 44.59 290 VAL A C 1
ATOM 2328 O O . VAL A 1 290 ? 11.820 19.793 -26.875 1.00 44.59 290 VAL A O 1
ATOM 2331 N N . LYS A 1 291 ? 11.517 20.985 -24.967 1.00 41.72 291 LYS A N 1
ATOM 2332 C CA . LYS A 1 291 ? 11.259 19.864 -24.049 1.00 41.72 291 LYS A CA 1
ATOM 2333 C C . LYS A 1 291 ? 10.319 18.886 -24.747 1.00 41.72 291 LYS A C 1
ATOM 2335 O O . LYS A 1 291 ? 9.313 19.347 -25.282 1.00 41.72 291 LYS A O 1
ATOM 2340 N N . SER A 1 292 ? 10.625 17.589 -24.763 1.00 41.69 292 SER A N 1
ATOM 2341 C CA . SER A 1 292 ? 9.688 16.574 -25.250 1.00 41.69 292 SER A CA 1
ATOM 2342 C C . SER A 1 292 ? 8.362 16.769 -24.512 1.00 41.69 292 SER A C 1
ATOM 2344 O O . SER A 1 292 ? 8.238 16.512 -23.314 1.00 41.69 292 SER A O 1
ATOM 2346 N N . VAL A 1 293 ? 7.388 17.364 -25.205 1.00 37.75 293 VAL A N 1
ATOM 2347 C CA . VAL A 1 293 ? 6.066 17.634 -24.654 1.00 37.75 293 VAL A CA 1
ATOM 2348 C C . VAL A 1 293 ? 5.347 16.300 -24.666 1.00 37.75 293 VAL A C 1
ATOM 2350 O O . VAL A 1 293 ? 4.680 15.949 -25.634 1.00 37.75 293 VAL A O 1
ATOM 2353 N N . TYR A 1 294 ? 5.505 15.533 -23.592 1.00 38.78 294 TYR A N 1
ATOM 2354 C CA . TYR A 1 294 ? 4.626 14.404 -23.346 1.00 38.78 294 TYR A CA 1
ATOM 2355 C C . TYR A 1 294 ? 3.228 14.966 -23.106 1.00 38.78 294 TYR A C 1
ATOM 2357 O O . TYR A 1 294 ? 2.940 15.582 -22.075 1.00 38.78 294 TYR A O 1
ATOM 2365 N N . ASN A 1 295 ? 2.352 14.800 -24.095 1.00 38.78 295 ASN A N 1
ATOM 2366 C CA . ASN A 1 295 ? 0.951 15.143 -23.943 1.00 38.78 295 ASN A CA 1
ATOM 2367 C C . ASN A 1 295 ? 0.355 14.169 -22.933 1.00 38.78 295 ASN A C 1
ATOM 2369 O O . ASN A 1 295 ? 0.124 13.003 -23.241 1.00 38.78 295 ASN A O 1
ATOM 2373 N N . ARG A 1 296 ? 0.095 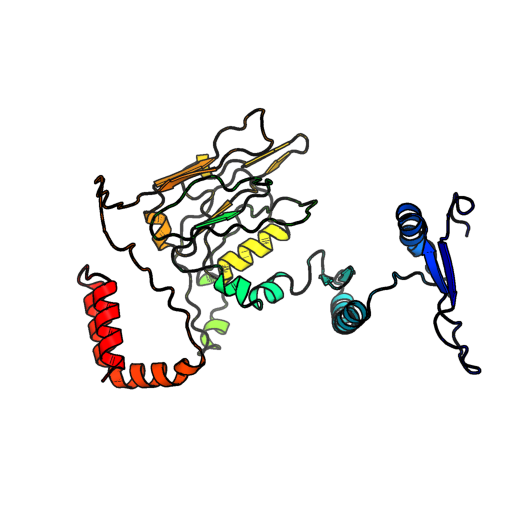14.641 -21.713 1.00 37.91 296 ARG A N 1
ATOM 2374 C CA . ARG A 1 296 ? -0.699 13.886 -20.746 1.00 37.91 296 ARG A CA 1
ATOM 2375 C C . ARG A 1 296 ? -2.134 13.837 -21.260 1.00 37.91 296 ARG A C 1
ATOM 2377 O O . ARG A 1 296 ? -2.941 14.725 -20.982 1.00 37.91 296 ARG A O 1
ATOM 2384 N N . VAL A 1 297 ? -2.441 12.833 -22.074 1.00 46.81 297 VAL A N 1
ATOM 2385 C CA . VAL A 1 297 ? -3.776 12.670 -22.641 1.00 46.81 297 VAL A CA 1
ATOM 2386 C C . VAL A 1 297 ? -4.666 12.090 -21.550 1.00 46.81 297 VAL A C 1
ATOM 2388 O O . VAL A 1 297 ? -4.539 10.933 -21.162 1.00 46.81 297 VAL A O 1
ATOM 2391 N N . LYS A 1 298 ? -5.545 12.919 -20.986 1.00 44.16 298 LYS A N 1
ATOM 2392 C CA . LYS A 1 298 ? -6.556 12.458 -20.035 1.00 44.16 298 LYS A CA 1
ATOM 2393 C C . LYS A 1 298 ? -7.800 12.060 -20.812 1.00 44.16 298 LYS A C 1
ATOM 2395 O O . LYS A 1 298 ? -8.403 12.909 -21.467 1.00 44.16 298 LYS A O 1
ATOM 2400 N N . TRP A 1 299 ? -8.198 10.796 -20.695 1.00 53.97 299 TRP A N 1
ATOM 2401 C CA . TRP A 1 299 ? -9.452 10.315 -21.264 1.00 53.97 299 TRP A CA 1
ATOM 2402 C C . TRP A 1 299 ? -10.630 11.173 -20.790 1.00 53.97 299 TRP A C 1
ATOM 2404 O O . TRP A 1 299 ? -10.813 11.398 -19.588 1.00 53.97 299 TRP A O 1
ATOM 2414 N N . ASN A 1 300 ? -11.426 11.661 -21.739 1.00 62.66 300 ASN A N 1
ATOM 2415 C CA . ASN A 1 300 ? -12.664 12.366 -21.454 1.00 62.66 300 ASN A CA 1
ATOM 2416 C C . ASN A 1 300 ? -13.837 11.437 -21.772 1.00 62.66 300 ASN A C 1
ATOM 2418 O O . ASN A 1 300 ? -14.145 11.187 -22.933 1.00 62.66 300 ASN A O 1
ATOM 2422 N N . GLU A 1 301 ? -14.506 10.974 -20.715 1.00 65.44 301 GLU A N 1
ATOM 2423 C CA . GLU A 1 301 ? -15.654 10.061 -20.790 1.00 65.44 301 GLU A CA 1
ATOM 2424 C C . GLU A 1 301 ? -16.777 10.557 -21.711 1.00 65.44 301 GLU A C 1
ATOM 2426 O O . GLU A 1 301 ? -17.494 9.746 -22.284 1.00 65.44 301 GLU A O 1
ATOM 2431 N N . GLY A 1 302 ? -16.915 11.874 -21.906 1.00 72.44 302 GLY A N 1
ATOM 2432 C CA . GLY A 1 302 ? -17.916 12.445 -22.810 1.00 72.44 302 GLY A CA 1
ATOM 2433 C C . GLY A 1 302 ? -17.694 12.119 -24.291 1.00 72.44 302 GLY A C 1
ATOM 2434 O O . GLY A 1 302 ? -18.618 12.281 -25.080 1.00 72.44 302 GLY A O 1
ATOM 2435 N N . PHE A 1 303 ? -16.502 11.649 -24.670 1.00 71.31 303 PHE A N 1
ATOM 2436 C CA . PHE A 1 303 ? -16.169 11.257 -26.044 1.00 71.31 303 PHE A CA 1
ATOM 2437 C C . PHE A 1 303 ? -16.135 9.740 -26.250 1.00 71.31 303 PHE A C 1
ATOM 2439 O O . PHE A 1 303 ? -15.826 9.284 -27.349 1.00 71.31 303 PHE A O 1
ATOM 2446 N N . LYS A 1 304 ? -16.464 8.951 -25.218 1.00 66.75 304 LYS A N 1
ATOM 2447 C CA . LYS A 1 304 ? -16.359 7.490 -25.265 1.00 66.75 304 LYS A CA 1
ATOM 2448 C C . LYS A 1 304 ? -17.215 6.872 -26.358 1.00 66.75 304 LYS A C 1
ATOM 2450 O O . LYS A 1 304 ? -16.694 6.127 -27.179 1.00 66.75 304 LYS A O 1
ATOM 2455 N N . ASP A 1 305 ? -18.498 7.205 -26.385 1.00 68.38 305 ASP A N 1
ATOM 2456 C CA . ASP A 1 305 ? -19.435 6.583 -27.322 1.00 68.38 305 ASP A CA 1
ATOM 2457 C C . ASP A 1 305 ? -19.146 7.002 -28.773 1.00 68.38 305 ASP A C 1
ATOM 2459 O O . ASP A 1 305 ? -19.284 6.196 -29.688 1.00 68.38 305 ASP A O 1
ATOM 2463 N N . GLY A 1 306 ? -18.678 8.240 -28.978 1.00 73.06 306 GLY A N 1
ATOM 2464 C CA . GLY A 1 306 ? -18.215 8.720 -30.283 1.00 73.06 306 GLY A CA 1
ATOM 2465 C C . GLY A 1 306 ? -16.993 7.946 -30.768 1.00 73.06 306 GLY A C 1
ATOM 2466 O O . GLY A 1 306 ? -17.031 7.362 -31.844 1.00 73.06 306 GLY A O 1
ATOM 2467 N N . LEU A 1 307 ? -15.955 7.839 -29.930 1.00 66.56 307 LEU A N 1
ATOM 2468 C CA . LEU A 1 307 ? -14.736 7.125 -30.307 1.00 66.56 307 LEU A CA 1
ATOM 2469 C C . LEU A 1 307 ? -14.987 5.635 -30.561 1.00 66.56 307 LEU A C 1
ATOM 2471 O O . LEU A 1 307 ? -14.430 5.080 -31.501 1.00 66.56 307 LEU A O 1
ATOM 2475 N N . VAL A 1 308 ? -15.818 4.979 -29.744 1.00 68.44 308 VAL A N 1
ATOM 2476 C CA . VAL A 1 308 ? -16.169 3.566 -29.955 1.00 68.44 308 VAL A CA 1
ATOM 2477 C C . VAL A 1 308 ? -16.851 3.383 -31.311 1.00 68.44 308 VAL A C 1
ATOM 2479 O O . VAL A 1 308 ? -16.489 2.471 -32.049 1.00 68.44 308 VAL A O 1
ATOM 2482 N N . ASN A 1 309 ? -17.782 4.266 -31.681 1.00 73.06 309 ASN A N 1
ATOM 2483 C CA . ASN A 1 309 ? -18.426 4.212 -32.994 1.00 73.06 309 ASN A CA 1
ATOM 2484 C C . ASN A 1 309 ? -17.441 4.476 -34.144 1.00 73.06 309 ASN A C 1
ATOM 2486 O O . ASN A 1 309 ? -17.483 3.769 -35.153 1.00 73.06 309 ASN A O 1
ATOM 2490 N N . ASP A 1 310 ? -16.523 5.430 -33.986 1.00 69.44 310 ASP A N 1
ATOM 2491 C CA . ASP A 1 310 ? -15.510 5.745 -35.000 1.00 69.44 310 ASP A CA 1
ATOM 2492 C C . ASP A 1 310 ? -14.507 4.594 -35.185 1.00 69.44 310 ASP A C 1
ATOM 2494 O O . ASP A 1 310 ? -14.146 4.260 -36.318 1.00 69.44 310 ASP A O 1
ATOM 2498 N N . MET A 1 311 ? -14.112 3.929 -34.091 1.00 65.50 311 MET A N 1
ATOM 2499 C CA . MET A 1 311 ? -13.265 2.732 -34.126 1.00 65.50 311 MET A CA 1
ATOM 2500 C C . MET A 1 311 ? -13.972 1.554 -34.793 1.00 65.50 311 MET A C 1
ATOM 2502 O O . MET A 1 311 ? -13.384 0.905 -35.652 1.00 65.50 311 MET A O 1
ATOM 2506 N N . LEU A 1 312 ? -15.239 1.296 -34.451 1.00 72.81 312 LEU A N 1
ATOM 2507 C CA . LEU A 1 312 ? -16.028 0.233 -35.082 1.00 72.81 312 LEU A CA 1
ATOM 2508 C C . LEU A 1 312 ? -16.202 0.474 -36.587 1.00 72.81 312 LEU A C 1
ATOM 2510 O O . LEU A 1 312 ? -16.154 -0.466 -37.377 1.00 72.81 312 LEU A O 1
ATOM 2514 N N . THR A 1 313 ? -16.349 1.736 -36.992 1.00 76.19 313 THR A N 1
ATOM 2515 C CA . THR A 1 313 ? -16.490 2.121 -38.404 1.00 76.19 313 THR A CA 1
ATOM 2516 C C . THR A 1 313 ? -15.174 1.982 -39.180 1.00 76.19 313 THR A C 1
ATOM 2518 O O . THR A 1 313 ? -15.192 1.729 -40.383 1.00 76.19 313 THR A O 1
ATOM 2521 N N . ASN A 1 314 ? -14.025 2.096 -38.505 1.00 75.00 314 ASN A N 1
ATOM 2522 C CA . ASN A 1 314 ? -12.692 2.024 -39.112 1.00 75.00 314 ASN A CA 1
ATOM 2523 C C . ASN A 1 314 ? -11.885 0.781 -38.688 1.00 75.00 314 ASN A C 1
ATOM 2525 O O . ASN A 1 314 ? -10.660 0.788 -38.810 1.00 75.00 314 ASN A O 1
ATOM 2529 N N . VAL A 1 315 ? -12.550 -0.287 -38.228 1.00 75.94 315 VAL A N 1
ATOM 2530 C CA . VAL A 1 315 ? -11.896 -1.428 -37.557 1.00 75.94 315 VAL A CA 1
ATOM 2531 C C . VAL A 1 315 ? -10.779 -2.063 -38.396 1.00 75.94 315 VAL A C 1
ATOM 2533 O O . VAL A 1 315 ? -9.690 -2.288 -37.888 1.00 75.94 315 VAL A O 1
ATOM 2536 N N . GLN A 1 316 ? -10.982 -2.211 -39.710 1.00 70.94 316 GLN A N 1
ATOM 2537 C CA . GLN A 1 316 ? -9.978 -2.783 -40.619 1.00 70.94 316 GLN A CA 1
ATOM 2538 C C . GLN A 1 316 ? -8.702 -1.932 -40.702 1.00 70.94 316 GLN A C 1
ATOM 2540 O O . GLN A 1 316 ? -7.600 -2.464 -40.673 1.00 70.94 316 GLN A O 1
ATOM 2545 N N . LYS A 1 317 ? -8.834 -0.600 -40.738 1.00 71.31 317 LYS A N 1
ATOM 2546 C CA . LYS A 1 317 ? -7.671 0.303 -40.754 1.00 71.31 317 LYS A CA 1
ATOM 2547 C C . LYS A 1 317 ? -6.926 0.285 -39.423 1.00 71.31 317 LYS A C 1
ATOM 2549 O O . LYS A 1 317 ? -5.719 0.509 -39.395 1.00 71.31 317 LYS A O 1
ATOM 2554 N N . PHE A 1 318 ? -7.650 0.072 -38.325 1.00 69.75 318 PHE A N 1
ATOM 2555 C CA . PHE A 1 318 ? -7.058 -0.060 -37.000 1.00 69.75 318 PHE A CA 1
ATOM 2556 C C . PHE A 1 318 ? -6.272 -1.369 -36.877 1.00 69.75 318 PHE A C 1
ATOM 2558 O O . PHE A 1 318 ? -5.126 -1.338 -36.433 1.00 69.75 318 PHE A O 1
ATOM 2565 N N . ASP A 1 319 ? -6.839 -2.480 -37.348 1.00 71.25 319 ASP A N 1
ATOM 2566 C CA . ASP A 1 319 ? -6.164 -3.781 -37.391 1.00 71.25 319 ASP A CA 1
ATOM 2567 C C . ASP A 1 319 ? -4.883 -3.716 -38.238 1.00 71.25 319 ASP A C 1
ATOM 2569 O O . ASP A 1 319 ? -3.825 -4.157 -37.786 1.00 71.25 319 ASP A O 1
ATOM 2573 N N . ASP A 1 320 ? -4.933 -3.066 -39.407 1.00 71.50 320 ASP A N 1
ATOM 2574 C CA . ASP A 1 320 ? -3.757 -2.843 -40.260 1.00 71.50 320 ASP A CA 1
ATOM 2575 C C . ASP A 1 320 ? -2.675 -2.004 -39.551 1.00 71.50 320 ASP A C 1
ATOM 2577 O O . ASP A 1 320 ? -1.480 -2.286 -39.659 1.00 71.50 320 ASP A O 1
ATOM 2581 N N . LEU A 1 321 ? -3.062 -0.969 -38.798 1.00 68.38 321 LEU A N 1
ATOM 2582 C CA . LEU A 1 321 ? -2.133 -0.151 -38.006 1.00 68.38 321 LEU A CA 1
ATOM 2583 C C . LEU A 1 321 ? -1.488 -0.946 -36.864 1.00 68.38 321 LEU A C 1
ATOM 2585 O O . LEU A 1 321 ? -0.289 -0.799 -36.625 1.00 68.38 321 LEU A O 1
ATOM 2589 N N . MET A 1 322 ? -2.257 -1.800 -36.187 1.00 64.06 322 MET A N 1
ATOM 2590 C CA . MET A 1 322 ? -1.768 -2.649 -35.097 1.00 64.06 322 MET A CA 1
ATOM 2591 C C . MET A 1 322 ? -0.843 -3.767 -35.596 1.00 64.06 322 MET A C 1
ATOM 2593 O O . MET A 1 322 ? 0.172 -4.055 -34.959 1.00 64.06 322 MET A O 1
ATOM 2597 N N . LEU A 1 323 ? -1.130 -4.351 -36.761 1.00 65.56 323 LEU A N 1
ATOM 2598 C CA . LEU A 1 323 ? -0.236 -5.301 -37.430 1.00 65.56 323 LEU A CA 1
ATOM 2599 C C . LEU A 1 323 ? 1.098 -4.631 -37.799 1.00 65.56 323 LEU A C 1
ATOM 2601 O O . LEU A 1 323 ? 2.164 -5.123 -37.438 1.00 65.56 323 LEU A O 1
ATOM 2605 N N . ASN A 1 324 ? 1.059 -3.430 -38.380 1.00 59.66 324 ASN A N 1
ATOM 2606 C CA . ASN A 1 324 ? 2.271 -2.680 -38.736 1.00 59.66 324 ASN A CA 1
ATOM 2607 C C . ASN A 1 324 ? 3.107 -2.197 -37.529 1.00 59.66 324 ASN A C 1
ATOM 2609 O O . ASN A 1 324 ? 4.302 -1.937 -37.683 1.00 59.66 324 ASN A O 1
ATOM 2613 N N . LEU A 1 325 ? 2.498 -2.061 -36.344 1.00 60.16 325 LEU A N 1
ATOM 2614 C CA . LEU A 1 325 ? 3.175 -1.764 -35.070 1.00 60.16 325 LEU A CA 1
ATOM 2615 C C . LEU A 1 325 ? 3.927 -2.969 -34.497 1.00 60.16 325 LEU A C 1
ATOM 2617 O O . LEU A 1 325 ? 4.899 -2.797 -33.767 1.00 60.16 325 LEU A O 1
ATOM 2621 N N . THR A 1 326 ? 3.451 -4.181 -34.783 1.00 52.75 326 THR A N 1
ATOM 2622 C CA . THR A 1 326 ? 4.021 -5.421 -34.236 1.00 52.75 326 THR A CA 1
ATOM 2623 C C . THR A 1 326 ? 5.100 -6.019 -35.137 1.00 52.75 326 THR A C 1
ATOM 2625 O O . THR A 1 326 ? 6.010 -6.673 -34.632 1.00 52.75 326 THR A O 1
ATOM 2628 N N . GLU A 1 327 ? 5.047 -5.759 -36.448 1.00 56.00 327 GLU A N 1
ATOM 2629 C CA . GLU A 1 327 ? 5.997 -6.304 -37.432 1.00 56.00 327 GLU A CA 1
ATOM 2630 C C . GLU A 1 327 ? 7.219 -5.409 -37.704 1.00 56.00 327 GLU A C 1
ATOM 2632 O O . GLU A 1 327 ? 8.281 -5.901 -38.092 1.00 56.00 327 GLU A O 1
ATOM 2637 N N . HIS A 1 328 ? 7.111 -4.101 -37.472 1.00 51.00 328 HIS A N 1
ATOM 2638 C CA . HIS A 1 328 ? 8.198 -3.144 -37.665 1.00 51.00 328 HIS A CA 1
ATOM 2639 C C . HIS A 1 328 ? 8.320 -2.260 -36.423 1.00 51.00 328 HIS A C 1
ATOM 2641 O O . HIS A 1 328 ? 7.300 -1.844 -35.886 1.00 51.00 328 HIS A O 1
ATOM 2647 N N . GLU A 1 329 ? 9.548 -1.946 -35.983 1.00 50.09 329 GLU A N 1
ATOM 2648 C CA . GLU A 1 329 ? 9.869 -0.970 -34.918 1.00 50.09 329 GLU A CA 1
ATOM 2649 C C . GLU A 1 329 ? 9.435 0.463 -35.308 1.00 50.09 329 GLU A C 1
ATOM 2651 O O . GLU A 1 329 ? 10.229 1.403 -35.366 1.00 50.09 329 GLU A O 1
ATOM 2656 N N . ASN A 1 330 ? 8.170 0.651 -35.667 1.00 52.78 330 ASN A N 1
ATOM 2657 C CA . ASN A 1 330 ? 7.616 1.940 -36.001 1.00 52.78 330 ASN A CA 1
ATOM 2658 C C . ASN A 1 330 ? 7.377 2.713 -34.710 1.00 52.78 330 ASN A C 1
ATOM 2660 O O . ASN A 1 330 ? 6.678 2.264 -33.804 1.00 52.78 330 ASN A O 1
ATOM 2664 N N . ASP A 1 331 ? 7.965 3.903 -34.671 1.00 60.84 331 ASP A N 1
ATOM 2665 C CA . ASP A 1 331 ? 7.798 4.896 -33.621 1.00 60.84 331 ASP A CA 1
ATOM 2666 C C . ASP A 1 331 ? 6.311 5.074 -33.263 1.00 60.84 331 ASP A C 1
ATOM 2668 O O . ASP A 1 331 ? 5.483 5.414 -34.121 1.00 60.84 331 ASP A O 1
ATOM 2672 N N . ILE A 1 332 ? 5.984 4.828 -31.991 1.00 60.78 332 ILE A N 1
ATOM 2673 C CA . ILE A 1 332 ? 4.636 4.930 -31.417 1.00 60.78 332 ILE A CA 1
ATOM 2674 C C . ILE A 1 332 ? 4.017 6.292 -31.757 1.00 60.78 332 ILE A C 1
ATOM 2676 O O . ILE A 1 332 ? 2.826 6.367 -32.073 1.00 60.78 332 ILE A O 1
ATOM 2680 N N . ASP A 1 333 ? 4.827 7.352 -31.813 1.00 61.34 333 ASP A N 1
ATOM 2681 C CA . ASP A 1 333 ? 4.363 8.704 -32.119 1.00 61.34 333 ASP A CA 1
ATOM 2682 C C . ASP A 1 333 ? 3.818 8.839 -33.552 1.00 61.34 333 ASP A C 1
ATOM 2684 O O . ASP A 1 333 ? 2.857 9.580 -33.790 1.00 61.34 333 ASP A O 1
ATOM 2688 N N . LYS A 1 334 ? 4.348 8.077 -34.521 1.00 66.31 334 LYS A N 1
ATOM 2689 C CA . LYS A 1 334 ? 3.817 8.056 -35.898 1.00 66.31 334 LYS A CA 1
ATOM 2690 C C . LYS A 1 334 ? 2.458 7.371 -35.967 1.00 66.31 334 LYS A C 1
ATOM 2692 O O . LYS A 1 334 ? 1.573 7.843 -36.683 1.00 66.31 334 LYS A O 1
ATOM 2697 N N . CYS A 1 335 ? 2.278 6.294 -35.208 1.00 63.69 335 CYS A N 1
ATOM 2698 C CA . CYS A 1 335 ? 1.020 5.553 -35.166 1.00 63.69 335 CYS A CA 1
ATOM 2699 C C . CYS A 1 335 ? -0.073 6.359 -34.458 1.00 63.69 335 CYS A C 1
ATOM 2701 O O . CYS A 1 335 ? -1.188 6.472 -34.969 1.00 63.69 335 CYS A O 1
ATOM 2703 N N . VAL A 1 336 ? 0.272 7.027 -33.353 1.00 64.69 336 VAL A N 1
ATOM 2704 C CA . VAL A 1 336 ? -0.611 7.992 -32.680 1.00 64.69 336 VAL A CA 1
ATOM 2705 C C . VAL A 1 336 ? -0.969 9.152 -33.620 1.00 64.69 336 VAL A C 1
ATOM 2707 O O . VAL A 1 336 ? -2.125 9.577 -33.669 1.00 64.69 336 VAL A O 1
ATOM 2710 N N . GLY A 1 337 ? -0.018 9.644 -34.421 1.00 69.00 337 GLY A N 1
ATOM 2711 C CA . GLY A 1 337 ? -0.272 10.645 -35.461 1.00 69.00 337 GLY A CA 1
ATOM 2712 C C . GLY A 1 337 ? -1.269 10.178 -36.529 1.00 69.00 337 GLY A C 1
ATOM 2713 O O . GLY A 1 337 ? -2.213 10.902 -36.849 1.00 69.00 337 GLY A O 1
ATOM 2714 N N . ALA A 1 338 ? -1.104 8.959 -37.049 1.00 68.31 338 ALA A N 1
ATOM 2715 C CA . ALA A 1 338 ? -2.009 8.368 -38.035 1.00 68.31 338 ALA A CA 1
ATOM 2716 C C . ALA A 1 338 ? -3.429 8.171 -37.475 1.00 68.31 338 ALA A C 1
ATOM 2718 O O . ALA A 1 338 ? -4.407 8.519 -38.139 1.00 68.31 338 ALA A O 1
ATOM 2719 N N . LEU A 1 339 ? -3.540 7.705 -36.227 1.00 66.12 339 LEU A N 1
ATOM 2720 C CA . LEU A 1 339 ? -4.816 7.541 -35.530 1.00 66.12 339 LEU A CA 1
ATOM 2721 C C . LEU A 1 339 ? -5.546 8.881 -35.346 1.00 66.12 339 LEU A C 1
ATOM 2723 O O . LEU A 1 339 ? -6.736 9.001 -35.630 1.00 66.12 339 LEU A O 1
ATOM 2727 N N . ASN A 1 340 ? -4.817 9.917 -34.929 1.00 66.69 340 ASN A N 1
ATOM 2728 C CA . ASN A 1 340 ? -5.375 11.258 -34.756 1.00 66.69 340 ASN A CA 1
ATOM 2729 C C . ASN A 1 340 ? -5.857 11.878 -36.073 1.00 66.69 340 ASN A C 1
ATOM 2731 O O . ASN A 1 340 ? -6.788 12.682 -36.059 1.00 66.69 340 ASN A O 1
ATOM 2735 N N . ASN A 1 341 ? -5.245 11.517 -37.202 1.00 67.56 341 ASN A N 1
ATOM 2736 C CA . ASN A 1 341 ? -5.674 11.984 -38.517 1.00 67.56 341 ASN A CA 1
ATOM 2737 C C . ASN A 1 341 ? -6.926 11.252 -39.019 1.00 67.56 341 ASN A C 1
ATOM 2739 O O . ASN A 1 341 ? -7.743 11.880 -39.684 1.00 67.56 341 ASN A O 1
ATOM 2743 N N . MET A 1 342 ? -7.118 9.977 -38.659 1.00 63.78 342 MET A N 1
ATOM 2744 C CA . MET A 1 342 ? -8.346 9.237 -38.991 1.00 63.78 342 MET A CA 1
ATOM 2745 C C . MET A 1 342 ? -9.586 9.784 -38.278 1.00 63.78 342 MET A C 1
ATOM 2747 O O . MET A 1 342 ? -10.667 9.760 -38.848 1.00 63.78 342 MET A O 1
ATOM 2751 N N . ASN A 1 343 ? -9.429 10.330 -37.070 1.00 55.34 343 ASN A N 1
ATOM 2752 C CA . ASN A 1 343 ? -10.534 10.913 -36.296 1.00 55.34 343 ASN A CA 1
ATOM 2753 C C . ASN A 1 343 ? -10.811 12.396 -36.630 1.00 55.34 343 ASN A C 1
ATOM 2755 O O . ASN A 1 343 ? -11.613 13.042 -35.957 1.00 55.34 343 ASN A O 1
ATOM 2759 N N . ARG A 1 344 ? -10.103 12.976 -37.611 1.00 55.38 344 ARG A N 1
ATOM 2760 C CA . ARG A 1 344 ? -10.259 14.381 -38.049 1.00 55.38 344 ARG A CA 1
ATOM 2761 C C . ARG A 1 344 ? -10.875 14.535 -39.443 1.00 55.38 344 ARG A C 1
ATOM 2763 O O . ARG A 1 344 ? -11.086 15.670 -39.870 1.00 55.38 344 ARG A O 1
ATOM 2770 N N . SER A 1 345 ? -11.125 13.430 -40.137 1.00 43.19 345 SER A N 1
ATOM 2771 C CA . SER A 1 345 ? -11.836 13.348 -41.419 1.00 43.19 345 SER A CA 1
ATOM 2772 C C . SER A 1 345 ? -13.255 12.866 -41.194 1.00 43.19 345 SER A C 1
ATOM 2774 O O . SER A 1 345 ? -14.172 13.473 -41.787 1.00 43.19 345 SER A O 1
#

Radius of gyration: 27.96 Å; chains: 1; bounding box: 69×48×84 Å

Foldseek 3Di:
DDQVPPVVWAWPDKDFPDDDDPPDPDGTDIDTHGPDPVSVVSVVVCQVVCPPPPDGDDDDDPPVQVVLVVVCVVVQVVLVVVVWDWDDDRNFIDTNNHTDCPLVVLCPPPVSVVVDDAFDKDKDDPDPPVDPDDDDDFPDDDDDDDDPDDPDDFFAQAQDDLFFAPVPDDPVVVVVCPPDPDDHDDDADGAAAPANDHGDNNNVSNSVVCHVQVKDWCQRRFPPQSRYFFFDDPVGTGNRITMITRHPVQVVQWPGWGFADDDPPDRGTDIDTDGNDPPPPPPDDDDPDDRPPPPPDDDDPVCVVVVVVLCVVCVVVVVVLVVVVVPDVDDPVVSVVVVVVSSVD

Sequence (345 aa):
MKLEGATNIHLEKVFRLGKRKPDAIRPRTIVVKFSRLSDRAKVKNASGRLKDTKFGISPQYPREIVERRKRLVPIMLKERKQNKTAYIVDDKLCVNGEIWEGLVRKLRDKEFVQIVSEYDVLCLSECWVKCPDEFELDGYEKKYLARSKCGGSGVVVGIEPDFIVENTLDKHLLDTIDFISYVSDVKITDRLSEDLKAPNGFGRRILDICKSIGLRICNGRFGTDSSKYTFQNKNGCSLIDYMLISQDSIFTLIKALTVKDFNMFSCHAPLSVELYLNVDRKINDQCNCVKSVYNRVKWNEGFKDGLVNDMLTNVQKFDDLMLNLTEHENDIDKCVGALNNMNRS